Protein AF-A0A3D0D1Q9-F1 (afdb_monomer_lite)

pLDDT: mean 81.05, std 16.86, range [26.89, 97.19]

Structure (mmCIF, N/CA/C/O backbone):
data_AF-A0A3D0D1Q9-F1
#
_entry.id   AF-A0A3D0D1Q9-F1
#
loop_
_atom_site.group_PDB
_atom_site.id
_atom_site.type_symbol
_atom_site.label_atom_id
_atom_site.label_alt_id
_atom_site.label_comp_id
_atom_site.label_asym_id
_atom_site.label_entity_id
_atom_site.label_seq_id
_atom_site.pdbx_PDB_ins_code
_atom_site.Cartn_x
_atom_site.Cartn_y
_atom_site.Cartn_z
_atom_site.occupancy
_atom_site.B_iso_or_equiv
_atom_site.auth_seq_id
_atom_site.auth_comp_id
_atom_site.auth_asym_id
_atom_site.auth_atom_id
_atom_site.pdbx_PDB_model_num
ATOM 1 N N . MET A 1 1 ? 16.137 -37.499 -48.853 1.00 34.41 1 MET A N 1
ATOM 2 C CA . MET A 1 1 ? 16.432 -36.051 -48.889 1.00 34.41 1 MET A CA 1
ATOM 3 C C . MET A 1 1 ? 15.107 -35.307 -48.820 1.00 34.41 1 MET A C 1
ATOM 5 O O . MET A 1 1 ? 14.271 -35.544 -49.675 1.00 34.41 1 MET A O 1
ATOM 9 N N . CYS A 1 2 ? 14.955 -34.500 -47.766 1.00 39.03 2 CYS A N 1
ATOM 10 C CA . CYS A 1 2 ? 13.966 -33.443 -47.507 1.00 39.03 2 CYS A CA 1
ATOM 11 C C . CYS A 1 2 ? 12.464 -33.730 -47.685 1.00 39.03 2 CYS A C 1
ATOM 13 O O . CYS A 1 2 ? 11.880 -33.479 -48.734 1.00 39.03 2 CYS A O 1
ATOM 15 N N . GLU A 1 3 ? 11.843 -34.110 -46.567 1.00 32.12 3 GLU A N 1
ATOM 16 C CA . GLU A 1 3 ? 10.497 -33.676 -46.183 1.00 32.12 3 GLU A CA 1
ATOM 17 C C . GLU A 1 3 ? 10.520 -32.260 -45.568 1.00 32.12 3 GLU A C 1
ATOM 19 O O . GLU A 1 3 ? 11.541 -31.816 -45.041 1.00 32.12 3 GLU A O 1
ATOM 24 N N . SER A 1 4 ? 9.327 -31.653 -45.529 1.00 30.09 4 SER A N 1
ATOM 25 C CA . SER A 1 4 ? 8.820 -30.656 -44.567 1.00 30.09 4 SER A CA 1
ATOM 26 C C . SER A 1 4 ? 8.942 -29.140 -44.859 1.00 30.09 4 SER A C 1
ATOM 28 O O . SER A 1 4 ? 9.927 -28.485 -44.548 1.00 30.09 4 SER A O 1
ATOM 30 N N . SER A 1 5 ? 7.782 -28.597 -45.271 1.00 28.58 5 SER A N 1
ATOM 31 C CA . SER A 1 5 ? 7.072 -27.470 -44.623 1.00 28.58 5 SER A CA 1
ATOM 32 C C . SER A 1 5 ? 7.470 -26.006 -44.929 1.00 28.58 5 SER A C 1
ATOM 34 O O . SER A 1 5 ? 8.537 -25.738 -45.466 1.00 28.58 5 SER A O 1
ATOM 36 N N . PRO A 1 6 ? 6.535 -25.044 -44.740 1.00 34.56 6 PRO A N 1
ATOM 37 C CA . PRO A 1 6 ? 5.979 -24.267 -45.842 1.00 34.56 6 PRO A CA 1
ATOM 38 C C . PRO A 1 6 ? 6.449 -22.811 -45.851 1.00 34.56 6 PRO A C 1
ATOM 40 O O . PRO A 1 6 ? 6.570 -22.157 -44.816 1.00 34.56 6 PRO A O 1
ATOM 43 N N . THR A 1 7 ? 6.603 -22.247 -47.046 1.00 26.89 7 THR A N 1
ATOM 44 C CA . THR A 1 7 ? 6.644 -20.795 -47.210 1.00 26.89 7 THR A CA 1
ATOM 45 C C . THR A 1 7 ? 5.230 -20.257 -47.016 1.00 26.89 7 THR A C 1
ATOM 47 O O . THR A 1 7 ? 4.352 -20.464 -47.852 1.00 26.89 7 THR A O 1
ATOM 50 N N . ILE A 1 8 ? 5.012 -19.568 -45.895 1.00 32.22 8 ILE A N 1
ATOM 51 C CA . ILE A 1 8 ? 3.872 -18.673 -45.698 1.00 32.22 8 ILE A CA 1
ATOM 52 C C . ILE A 1 8 ? 3.958 -17.613 -46.797 1.00 32.22 8 ILE A C 1
ATOM 54 O O . ILE A 1 8 ? 4.751 -16.675 -46.729 1.00 32.22 8 ILE A O 1
ATOM 58 N N . ILE A 1 9 ? 3.167 -17.796 -47.849 1.00 29.48 9 ILE A N 1
ATOM 59 C CA . ILE A 1 9 ? 2.911 -16.750 -48.827 1.00 29.48 9 ILE A CA 1
ATOM 60 C C . ILE A 1 9 ? 2.056 -15.719 -48.096 1.00 29.48 9 ILE A C 1
ATOM 62 O O . ILE A 1 9 ? 0.903 -15.986 -47.757 1.00 29.48 9 ILE A O 1
ATOM 66 N N . TYR A 1 10 ? 2.634 -14.544 -47.844 1.00 27.44 10 TYR A N 1
ATOM 67 C CA . TYR A 1 10 ? 1.863 -13.334 -47.599 1.00 27.44 10 TYR A CA 1
ATOM 68 C C . TYR A 1 10 ? 0.919 -13.162 -48.790 1.00 27.44 10 TYR A C 1
ATOM 70 O O . TYR A 1 10 ? 1.319 -12.698 -49.858 1.00 27.44 10 TYR A O 1
ATOM 78 N N . LEU A 1 11 ? -0.338 -13.578 -48.631 1.00 32.50 11 LEU A N 1
ATOM 79 C CA . LEU A 1 11 ? -1.392 -13.139 -49.524 1.00 32.50 11 LEU A CA 1
ATOM 80 C C . LEU A 1 11 ? -1.531 -11.639 -49.301 1.00 32.50 11 LEU A C 1
ATOM 82 O O . LEU A 1 11 ? -2.121 -11.187 -48.322 1.00 32.50 11 LEU A O 1
ATOM 86 N N . SER A 1 12 ? -0.969 -10.889 -50.243 1.00 38.75 12 SER A N 1
ATOM 87 C CA . SER A 1 12 ? -1.431 -9.572 -50.641 1.00 38.75 12 SER A CA 1
ATOM 88 C C . SER A 1 12 ? -2.953 -9.626 -50.811 1.00 38.75 12 SER A C 1
ATOM 90 O O . SER A 1 12 ? -3.467 -9.946 -51.885 1.00 38.75 12 SER A O 1
ATOM 92 N N . GLN A 1 13 ? -3.693 -9.385 -49.730 1.00 36.94 13 GLN A N 1
ATOM 93 C CA . GLN A 1 13 ? -5.129 -9.158 -49.795 1.00 36.94 13 GLN A CA 1
ATOM 94 C C . GLN A 1 13 ? -5.308 -7.787 -50.432 1.00 36.94 13 GLN A C 1
ATOM 96 O O . GLN A 1 13 ? -5.161 -6.742 -49.801 1.00 36.94 13 GLN A O 1
ATOM 101 N N . GLY A 1 14 ? -5.546 -7.839 -51.739 1.00 33.91 14 GLY A N 1
ATOM 102 C CA . GLY A 1 14 ? -5.934 -6.710 -52.550 1.00 33.91 14 GLY A CA 1
ATOM 103 C C . GLY A 1 14 ? -7.131 -5.975 -51.959 1.00 33.91 14 GLY A C 1
ATOM 104 O O . GLY A 1 14 ? -8.012 -6.542 -51.312 1.00 33.91 14 GLY A O 1
ATOM 105 N N . ILE A 1 15 ? -7.141 -4.680 -52.237 1.00 43.31 15 ILE A N 1
ATOM 106 C CA . ILE A 1 15 ? -8.257 -3.762 -52.054 1.00 43.31 15 ILE A CA 1
ATOM 107 C C . ILE A 1 15 ? -9.549 -4.443 -52.550 1.00 43.31 15 ILE A C 1
ATOM 109 O O . ILE A 1 15 ? -9.710 -4.686 -53.747 1.00 43.31 15 ILE A O 1
ATOM 113 N N . ARG A 1 16 ? -10.470 -4.777 -51.633 1.00 38.25 16 ARG A N 1
ATOM 114 C CA . ARG A 1 16 ? -11.791 -5.332 -51.980 1.00 38.25 16 ARG A CA 1
ATOM 115 C C . ARG A 1 16 ? -12.653 -4.266 -52.682 1.00 38.25 16 ARG A C 1
ATOM 117 O O . ARG A 1 16 ? -12.782 -3.162 -52.144 1.00 38.25 16 ARG A O 1
ATOM 124 N N . PRO A 1 17 ? -13.305 -4.572 -53.822 1.00 38.31 17 PRO A N 1
ATOM 125 C CA . PRO A 1 17 ? -14.210 -3.636 -54.483 1.00 38.31 17 PRO A CA 1
ATOM 126 C C . PRO A 1 17 ? -15.517 -3.403 -53.702 1.00 38.31 17 PRO A C 1
ATOM 128 O O . PRO A 1 17 ? -16.367 -4.273 -53.553 1.00 38.31 17 PRO A O 1
ATOM 131 N N . LEU A 1 18 ? -15.624 -2.173 -53.211 1.00 49.47 18 LEU A N 1
ATOM 132 C CA . LEU A 1 18 ? -16.760 -1.255 -53.043 1.00 49.47 18 LEU A CA 1
ATOM 133 C C . LEU A 1 18 ? -18.142 -1.617 -53.656 1.00 49.47 18 LEU A C 1
ATOM 135 O O . LEU A 1 18 ? -18.581 -0.968 -54.600 1.00 49.47 18 LEU A O 1
ATOM 139 N N . ALA A 1 19 ? -18.907 -2.523 -53.049 1.00 48.66 19 ALA A N 1
ATOM 140 C CA . ALA A 1 19 ? -20.374 -2.514 -53.149 1.00 48.66 19 ALA A CA 1
ATOM 141 C C . ALA A 1 19 ? -20.977 -3.175 -51.897 1.00 48.66 19 ALA A C 1
ATOM 143 O O . ALA A 1 19 ? -20.747 -4.354 -51.662 1.00 48.66 19 ALA A O 1
ATOM 144 N N . HIS A 1 20 ? -21.729 -2.411 -51.095 1.00 55.34 20 HIS A N 1
ATOM 145 C CA . HIS A 1 20 ? -22.437 -2.836 -49.867 1.00 55.34 20 HIS A CA 1
ATOM 146 C C . HIS A 1 20 ? -21.634 -2.947 -48.556 1.00 55.34 20 HIS A C 1
ATOM 148 O O . HIS A 1 20 ? -21.846 -3.873 -47.779 1.00 55.34 20 HIS A O 1
ATOM 154 N N . LEU A 1 21 ? -20.779 -1.970 -48.235 1.00 59.88 21 LEU A N 1
ATOM 155 C CA . LEU A 1 21 ? -20.492 -1.719 -46.816 1.00 59.88 21 LEU A CA 1
ATOM 156 C C . LEU A 1 21 ? -21.639 -0.896 -46.226 1.00 59.88 21 LEU A C 1
ATOM 158 O O . LEU A 1 21 ? -22.015 0.137 -46.789 1.00 59.88 21 LEU A O 1
ATOM 162 N N . ASP A 1 22 ? -22.180 -1.355 -45.101 1.00 77.62 22 ASP A N 1
ATOM 163 C CA . ASP A 1 22 ? -23.039 -0.534 -44.257 1.00 77.62 22 ASP A CA 1
ATOM 164 C C . ASP A 1 22 ? -22.250 0.663 -43.692 1.00 77.62 22 ASP A C 1
ATOM 166 O O . ASP A 1 22 ? -21.028 0.800 -43.854 1.00 77.62 22 ASP A O 1
ATOM 170 N N . LYS A 1 23 ? -22.968 1.597 -43.066 1.00 77.62 23 LYS A N 1
ATOM 171 C CA . LYS A 1 23 ? -22.371 2.838 -42.558 1.00 77.62 23 LYS A CA 1
ATOM 172 C C . LYS A 1 23 ? -21.236 2.554 -41.559 1.00 77.62 23 LYS A C 1
ATOM 174 O O . LYS A 1 23 ? -20.228 3.260 -41.584 1.00 77.62 23 LYS A O 1
ATOM 179 N N . ASP A 1 24 ? -21.358 1.488 -40.772 1.00 76.12 24 ASP A N 1
ATOM 180 C CA . ASP A 1 24 ? -20.406 1.105 -39.725 1.00 76.12 24 ASP A CA 1
ATOM 181 C C . ASP A 1 24 ? -19.171 0.378 -40.272 1.00 76.12 24 ASP A C 1
ATOM 183 O O . ASP A 1 24 ? -18.046 0.626 -39.835 1.00 76.12 24 ASP A O 1
ATOM 187 N N . GLY A 1 25 ? -19.332 -0.486 -41.275 1.00 80.00 25 GLY A N 1
ATOM 188 C CA . GLY A 1 25 ? -18.229 -1.089 -42.021 1.00 80.00 25 GLY A CA 1
ATOM 189 C C . GLY A 1 25 ? -17.402 -0.039 -42.755 1.00 80.00 25 GLY A C 1
ATOM 190 O O . GLY A 1 25 ? -16.172 -0.106 -42.774 1.00 80.00 25 GLY A O 1
ATOM 191 N N . ARG A 1 26 ? -18.060 0.998 -43.284 1.00 83.94 26 ARG A N 1
ATOM 192 C CA . ARG A 1 26 ? -17.368 2.130 -43.901 1.00 83.94 26 ARG A CA 1
ATOM 193 C C . ARG A 1 26 ? -16.627 2.996 -42.884 1.00 83.94 26 ARG A C 1
ATOM 195 O O . ARG A 1 26 ? -15.503 3.410 -43.160 1.00 83.94 26 ARG A O 1
ATOM 202 N N . ARG A 1 27 ? -17.227 3.238 -41.715 1.00 85.19 27 ARG A N 1
ATOM 203 C CA . ARG A 1 27 ? -16.591 3.964 -40.606 1.00 85.19 27 ARG A CA 1
ATOM 204 C C . ARG A 1 27 ? -15.315 3.253 -40.141 1.00 85.19 27 ARG A C 1
ATOM 206 O O . ARG A 1 27 ? -14.289 3.906 -39.996 1.00 85.19 27 ARG A O 1
ATOM 213 N N . ARG A 1 28 ? -15.346 1.921 -40.015 1.00 82.56 28 ARG A N 1
ATOM 214 C CA . ARG A 1 28 ? -14.169 1.098 -39.672 1.00 82.56 28 ARG A CA 1
ATOM 215 C C . ARG A 1 28 ? -13.048 1.183 -40.707 1.00 82.56 28 ARG A C 1
ATOM 217 O O . ARG A 1 28 ? -11.916 1.456 -40.336 1.00 82.56 28 ARG A O 1
ATOM 224 N N . GLN A 1 29 ? -13.370 1.062 -41.997 1.00 83.88 29 GLN A N 1
ATOM 225 C CA . GLN A 1 29 ? -12.378 1.184 -43.076 1.00 83.88 29 GLN A CA 1
ATOM 226 C C . GLN A 1 29 ? -11.623 2.525 -43.033 1.00 83.88 29 GLN A C 1
ATOM 228 O O . GLN A 1 29 ? -10.430 2.592 -43.319 1.00 83.88 29 GLN A O 1
ATOM 233 N N . ILE A 1 30 ? -12.331 3.604 -42.696 1.00 87.81 30 ILE A N 1
ATOM 234 C CA . ILE A 1 30 ? -11.740 4.935 -42.558 1.00 87.81 30 ILE A CA 1
ATOM 235 C C . ILE A 1 30 ? -10.776 4.996 -41.363 1.00 87.81 30 ILE A C 1
ATOM 237 O O . ILE A 1 30 ? -9.709 5.591 -41.492 1.00 87.81 30 ILE A O 1
ATOM 241 N N . LEU A 1 31 ? -11.136 4.391 -40.225 1.00 85.88 31 LEU A N 1
ATOM 242 C CA . LEU A 1 31 ? -10.274 4.341 -39.040 1.00 85.88 31 LEU A CA 1
ATOM 243 C C . LEU A 1 31 ? -8.996 3.540 -39.310 1.00 85.88 31 LEU A C 1
ATOM 245 O O . LEU A 1 31 ? -7.917 4.002 -38.956 1.00 85.88 31 LEU A O 1
ATOM 249 N N . ASP A 1 32 ? -9.095 2.404 -40.004 1.00 83.06 32 ASP A N 1
ATOM 250 C CA . ASP A 1 32 ? -7.925 1.601 -40.390 1.00 83.06 32 ASP A CA 1
ATOM 251 C C . ASP A 1 32 ? -6.971 2.405 -41.290 1.00 83.06 32 ASP A C 1
ATOM 253 O O . ASP A 1 32 ? -5.779 2.516 -41.011 1.00 83.06 32 ASP A O 1
ATOM 257 N N . ALA A 1 33 ? -7.513 3.075 -42.313 1.00 88.69 33 ALA A N 1
ATOM 258 C CA . ALA A 1 33 ? -6.733 3.941 -43.197 1.00 88.69 33 ALA A CA 1
ATOM 259 C C . ALA A 1 33 ? -6.089 5.132 -42.464 1.00 88.69 33 ALA A C 1
ATOM 261 O O . ALA A 1 33 ? -5.027 5.608 -42.875 1.00 88.69 33 ALA A O 1
ATOM 262 N N . ALA A 1 34 ? -6.733 5.631 -41.405 1.00 85.31 34 ALA A N 1
ATOM 263 C CA . ALA A 1 34 ? -6.206 6.705 -40.577 1.00 85.31 34 ALA A CA 1
ATOM 264 C C . ALA A 1 34 ? -5.035 6.237 -39.706 1.00 85.31 34 ALA A C 1
ATOM 266 O O . ALA A 1 34 ? -4.012 6.921 -39.687 1.00 85.31 34 ALA A O 1
ATOM 267 N N . ARG A 1 35 ? -5.146 5.062 -39.067 1.00 83.81 35 ARG A N 1
ATOM 268 C CA . ARG A 1 35 ? -4.048 4.443 -38.302 1.00 83.81 35 ARG A CA 1
ATOM 269 C C . ARG A 1 35 ? -2.826 4.209 -39.188 1.00 83.81 35 ARG A C 1
ATOM 271 O O . ARG A 1 35 ? -1.725 4.634 -38.858 1.00 83.81 35 ARG A O 1
ATOM 278 N N . ASP A 1 36 ? -3.027 3.647 -40.377 1.00 82.25 36 ASP A N 1
ATOM 279 C CA . ASP A 1 36 ? -1.936 3.419 -41.332 1.00 82.25 36 ASP A CA 1
ATOM 280 C C . ASP A 1 36 ? -1.280 4.730 -41.799 1.00 82.25 36 ASP A C 1
ATOM 282 O O . ASP A 1 36 ? -0.075 4.795 -42.043 1.00 82.25 36 ASP A O 1
ATOM 286 N N . ALA A 1 37 ? -2.062 5.802 -41.961 1.00 84.25 37 ALA A N 1
ATOM 287 C CA . ALA A 1 37 ? -1.536 7.121 -42.310 1.00 84.25 37 ALA A CA 1
ATOM 288 C C . ALA A 1 37 ? -0.720 7.753 -41.172 1.00 84.25 37 ALA A C 1
ATOM 290 O O . ALA A 1 37 ? 0.301 8.387 -41.448 1.00 84.25 37 ALA A O 1
ATOM 291 N N . ILE A 1 38 ? -1.132 7.562 -39.915 1.00 80.56 38 ILE A N 1
ATOM 292 C CA . ILE A 1 38 ? -0.397 8.046 -38.741 1.00 80.56 38 ILE A CA 1
ATOM 293 C C . ILE A 1 38 ? 0.881 7.241 -38.522 1.00 80.56 38 ILE A C 1
ATOM 295 O O . ILE A 1 38 ? 1.932 7.841 -38.306 1.00 80.56 38 ILE A O 1
ATOM 299 N N . ALA A 1 39 ? 0.824 5.915 -38.637 1.00 75.69 39 ALA A N 1
ATOM 300 C CA . ALA A 1 39 ? 1.989 5.048 -38.484 1.00 75.69 39 ALA A CA 1
ATOM 301 C C . ALA A 1 39 ? 3.109 5.388 -39.485 1.00 75.69 39 ALA A C 1
ATOM 303 O O . ALA A 1 39 ? 4.287 5.297 -39.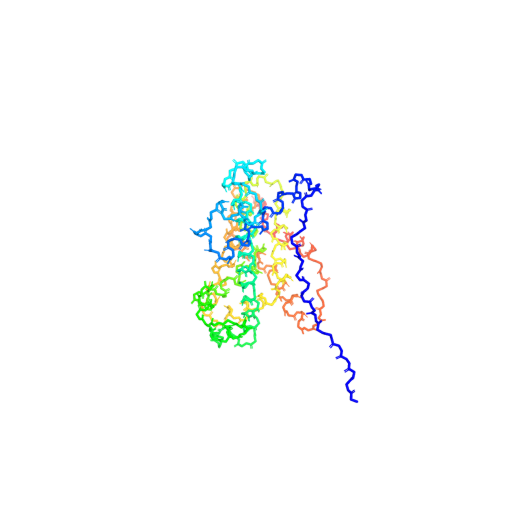147 1.00 75.69 39 ALA A O 1
ATOM 304 N N . GLU A 1 40 ? 2.756 5.815 -40.702 1.00 79.44 40 GLU A N 1
ATOM 305 C CA . GLU A 1 40 ? 3.734 6.190 -41.727 1.00 79.44 40 GLU A CA 1
ATOM 306 C C . GLU A 1 40 ? 4.250 7.630 -41.590 1.00 79.44 40 GLU A C 1
ATOM 308 O O . GLU A 1 40 ? 5.446 7.870 -41.740 1.00 79.44 40 GLU A O 1
ATOM 313 N N . LYS A 1 41 ? 3.365 8.609 -41.353 1.00 80.19 41 LYS A N 1
ATOM 314 C CA . LYS A 1 41 ? 3.731 10.041 -41.392 1.00 80.19 41 LYS A CA 1
ATOM 315 C C . LYS A 1 41 ? 3.974 10.666 -40.022 1.00 80.19 41 LYS A C 1
ATOM 317 O O . LYS A 1 41 ? 4.492 11.779 -39.941 1.00 80.19 41 LYS A O 1
ATOM 322 N N . GLY A 1 42 ? 3.600 9.971 -38.956 1.00 72.06 42 GLY A N 1
ATOM 323 C CA . GLY A 1 42 ? 3.549 10.511 -37.609 1.00 72.06 42 GLY A CA 1
ATOM 324 C C . GLY A 1 42 ? 2.351 11.439 -37.394 1.00 72.06 42 GLY A C 1
ATOM 325 O O . GLY A 1 42 ? 1.857 12.119 -38.299 1.00 72.06 42 GLY A O 1
ATOM 326 N N . LEU A 1 43 ? 1.901 11.497 -36.143 1.00 68.19 43 LEU A N 1
ATOM 327 C CA . LEU A 1 43 ? 0.691 12.216 -35.754 1.00 68.19 43 LEU A CA 1
ATOM 328 C C . LEU A 1 43 ? 0.760 13.732 -36.014 1.00 68.19 43 LEU A C 1
ATOM 330 O O . LEU A 1 43 ? -0.243 14.351 -36.353 1.00 68.19 43 LEU A O 1
ATOM 334 N N . ALA A 1 44 ? 1.947 14.333 -35.899 1.00 70.69 44 ALA A N 1
ATOM 335 C CA . ALA A 1 44 ? 2.142 15.769 -36.105 1.00 70.69 44 ALA A CA 1
ATOM 336 C C . ALA A 1 44 ? 1.980 16.215 -37.572 1.00 70.69 44 ALA A C 1
ATOM 338 O O . ALA A 1 44 ? 1.850 17.410 -37.841 1.00 70.69 44 ALA A O 1
ATOM 339 N N . HIS A 1 45 ? 2.012 15.275 -38.523 1.00 76.44 45 HIS A N 1
ATOM 340 C CA . HIS A 1 45 ? 2.090 15.579 -39.955 1.00 76.44 45 HIS A CA 1
ATOM 341 C C . HIS A 1 45 ? 0.987 14.928 -40.792 1.00 76.44 45 HIS A C 1
ATOM 343 O O . HIS A 1 45 ? 0.853 15.248 -41.976 1.00 76.44 45 HIS A O 1
ATOM 349 N N . VAL A 1 46 ? 0.188 14.031 -40.212 1.00 84.62 46 VAL A N 1
ATOM 350 C CA . VAL A 1 46 ? -0.942 13.422 -40.913 1.00 84.62 46 VAL A CA 1
ATOM 351 C C . VAL A 1 46 ? -2.054 14.452 -41.157 1.00 84.62 46 VAL A C 1
ATOM 353 O O . VAL A 1 46 ? -2.376 15.272 -40.298 1.00 84.62 46 VAL A O 1
ATOM 356 N N . THR A 1 47 ? -2.680 14.411 -42.335 1.00 87.62 47 THR A N 1
ATOM 357 C CA . THR A 1 47 ? -3.830 15.268 -42.665 1.00 87.62 47 THR A CA 1
ATOM 358 C C . THR A 1 47 ? -5.074 14.444 -42.985 1.00 87.62 47 THR A C 1
ATOM 360 O O . THR A 1 47 ? -4.984 13.305 -43.440 1.00 87.62 47 THR A O 1
ATOM 363 N N . VAL A 1 48 ? -6.265 15.039 -42.848 1.00 84.81 48 VAL A N 1
ATOM 364 C CA . VAL A 1 48 ? -7.533 14.410 -43.285 1.00 84.81 48 VAL A CA 1
ATOM 365 C C . VAL A 1 48 ? -7.486 14.026 -44.769 1.00 84.81 48 VAL A C 1
ATOM 367 O O . VAL A 1 48 ? -8.070 13.024 -45.173 1.00 84.81 48 VAL A O 1
ATOM 370 N N . GLY A 1 49 ? -6.759 14.792 -45.590 1.00 86.62 49 GLY A N 1
ATOM 371 C CA . GLY A 1 49 ? -6.554 14.480 -47.004 1.00 86.62 49 GLY A CA 1
ATOM 372 C C . GLY A 1 49 ? -5.723 13.215 -47.230 1.00 86.62 49 GLY A C 1
ATOM 373 O O . GLY A 1 49 ? -5.999 12.474 -48.173 1.00 86.62 49 GLY A O 1
ATOM 374 N N . ASP A 1 50 ? -4.749 12.932 -46.361 1.00 87.69 50 ASP A N 1
ATOM 375 C CA . ASP A 1 50 ? -3.972 11.690 -46.412 1.00 87.69 50 ASP A CA 1
ATOM 376 C C . ASP A 1 50 ? -4.836 10.477 -46.062 1.00 87.69 50 ASP A C 1
ATOM 378 O O . ASP A 1 50 ? -4.820 9.486 -46.795 1.00 87.69 50 ASP A O 1
ATOM 382 N N . VAL A 1 51 ? -5.663 10.600 -45.019 1.00 88.38 51 VAL A N 1
ATOM 383 C CA . VAL A 1 51 ? -6.637 9.570 -44.631 1.00 88.38 51 VAL A CA 1
ATOM 384 C C . VAL A 1 51 ? -7.649 9.321 -45.753 1.00 88.38 51 VAL A C 1
ATOM 386 O O . VAL A 1 51 ? -7.916 8.175 -46.104 1.00 88.38 51 VAL A O 1
ATOM 389 N N . ALA A 1 52 ? -8.174 10.384 -46.376 1.00 88.88 52 ALA A N 1
ATOM 390 C CA . ALA A 1 52 ? -9.139 10.283 -47.474 1.00 88.88 52 ALA A CA 1
ATOM 391 C C . ALA A 1 52 ? -8.557 9.513 -48.660 1.00 88.88 52 ALA A C 1
ATOM 393 O O . ALA A 1 52 ? -9.160 8.560 -49.154 1.00 88.88 52 ALA A O 1
ATOM 394 N N . ARG A 1 53 ? -7.345 9.904 -49.073 1.00 88.88 53 ARG A N 1
ATOM 395 C CA . ARG A 1 53 ? -6.627 9.288 -50.190 1.00 88.88 53 ARG A CA 1
ATOM 396 C C . ARG A 1 53 ? -6.400 7.800 -49.937 1.00 88.88 53 ARG A C 1
ATOM 398 O O . ARG A 1 53 ? -6.624 6.996 -50.836 1.00 88.88 53 ARG A O 1
ATOM 405 N N . ARG A 1 54 ? -6.005 7.438 -48.715 1.00 86.88 54 ARG A N 1
ATOM 406 C CA . ARG A 1 54 ? -5.742 6.050 -48.314 1.00 86.88 54 ARG A CA 1
ATOM 407 C C . ARG A 1 54 ? -7.020 5.217 -48.176 1.00 86.88 54 ARG A C 1
ATOM 409 O O . ARG A 1 54 ? -7.030 4.060 -48.578 1.00 86.88 54 ARG A O 1
ATOM 416 N N . ALA A 1 55 ? -8.120 5.816 -47.723 1.00 87.00 55 ALA A N 1
ATOM 417 C CA . ALA A 1 55 ? -9.435 5.176 -47.667 1.00 87.00 55 ALA A CA 1
ATOM 418 C C . ALA A 1 55 ? -10.137 5.071 -49.042 1.00 87.00 55 ALA A C 1
ATOM 420 O O . ALA A 1 55 ? -11.222 4.495 -49.133 1.00 87.00 55 ALA A O 1
ATOM 421 N N . GLY A 1 56 ? -9.557 5.642 -50.107 1.00 86.50 56 GLY A N 1
ATOM 422 C CA . GLY A 1 56 ? -10.176 5.702 -51.436 1.00 86.50 56 GLY A CA 1
ATOM 423 C C . GLY A 1 56 ? -11.400 6.625 -51.495 1.00 86.50 56 GLY A C 1
ATOM 424 O O . GLY A 1 56 ? -12.331 6.378 -52.260 1.00 86.50 56 GLY A O 1
ATOM 425 N N . LEU A 1 57 ? -11.431 7.668 -50.661 1.00 87.00 57 LEU A N 1
ATOM 426 C CA . LEU A 1 57 ? -12.544 8.606 -50.519 1.00 87.00 57 LEU A CA 1
ATOM 427 C C . LEU A 1 57 ? -12.107 10.043 -50.822 1.00 87.00 57 LEU A C 1
ATOM 429 O O . LEU A 1 57 ? -10.937 10.407 -50.721 1.00 87.00 57 LEU A O 1
ATOM 433 N N . SER A 1 58 ? -13.074 10.902 -51.149 1.00 86.31 58 SER A N 1
ATOM 434 C CA . SER A 1 58 ? -12.842 12.346 -51.140 1.00 86.31 58 SER A CA 1
ATOM 435 C C . SER A 1 58 ? -12.828 12.873 -49.701 1.00 86.31 58 SER A C 1
ATOM 437 O O . SER A 1 58 ? -13.533 12.356 -48.832 1.00 86.31 58 SER A O 1
ATOM 439 N N . ALA A 1 59 ? -12.075 13.947 -49.445 1.00 80.94 59 ALA A N 1
ATOM 440 C CA . ALA A 1 59 ? -12.036 14.575 -48.121 1.00 80.94 59 ALA A CA 1
ATOM 441 C C . ALA A 1 59 ? -13.434 15.026 -47.645 1.00 80.94 59 ALA A C 1
ATOM 443 O O . ALA A 1 59 ? -13.761 14.895 -46.473 1.00 80.94 59 ALA A O 1
ATOM 444 N N . GLY A 1 60 ? -14.300 15.475 -48.563 1.00 79.00 60 GLY A N 1
ATOM 445 C CA . GLY A 1 60 ? -15.696 15.808 -48.256 1.00 79.00 60 GLY A CA 1
ATOM 446 C C . GLY A 1 60 ? -16.562 14.595 -47.895 1.00 79.00 60 GLY A C 1
ATOM 447 O O . GLY A 1 60 ? -17.494 14.714 -47.104 1.00 79.00 60 GLY A O 1
ATOM 448 N N . ALA A 1 61 ? -16.258 13.408 -48.432 1.00 82.50 61 ALA A N 1
ATOM 449 C CA . ALA A 1 61 ? -16.997 12.191 -48.112 1.00 82.50 61 ALA A CA 1
ATOM 450 C C . ALA A 1 61 ? -16.701 11.673 -46.696 1.00 82.50 61 ALA A C 1
ATOM 452 O O . ALA A 1 61 ? -17.603 11.090 -46.097 1.00 82.50 61 ALA A O 1
ATOM 453 N N . LEU A 1 62 ? -15.498 11.917 -46.159 1.00 82.75 62 LEU A N 1
ATOM 454 C CA . LEU A 1 62 ? -15.116 11.574 -44.781 1.00 82.75 62 LEU A CA 1
ATOM 455 C C . LEU A 1 62 ? -16.006 12.258 -43.739 1.00 82.75 62 LEU A C 1
ATOM 457 O O . LEU A 1 62 ? -16.461 11.602 -42.803 1.00 82.75 62 LEU A O 1
ATOM 461 N N . TYR A 1 63 ? -16.329 13.538 -43.952 1.00 79.81 63 TYR A N 1
ATOM 462 C CA . TYR A 1 63 ? -17.150 14.326 -43.026 1.00 79.81 63 TYR A CA 1
ATOM 463 C C . TYR A 1 63 ? -18.604 13.839 -42.896 1.00 79.81 63 TYR A C 1
ATOM 465 O O . TYR A 1 63 ? -19.334 14.261 -42.007 1.00 79.81 63 TYR A O 1
ATOM 473 N N . ARG A 1 64 ? -19.054 12.928 -43.769 1.00 80.44 64 ARG A N 1
ATOM 474 C CA . ARG A 1 64 ? -20.376 12.285 -43.645 1.00 80.44 64 ARG A CA 1
ATOM 475 C C . ARG A 1 64 ? -20.386 11.118 -42.653 1.00 80.44 64 ARG A C 1
ATOM 477 O O . ARG A 1 64 ? -21.462 10.681 -42.248 1.00 80.44 64 ARG A O 1
ATOM 484 N N . TYR A 1 65 ? -19.209 10.597 -42.305 1.00 83.00 65 TYR A N 1
ATOM 485 C CA . TYR A 1 65 ? -19.030 9.485 -41.364 1.00 83.00 65 TYR A CA 1
ATOM 486 C C . TYR A 1 65 ? -18.499 9.943 -40.002 1.00 83.00 65 TYR A C 1
ATOM 488 O O . TYR A 1 65 ? -18.725 9.251 -39.013 1.00 83.00 65 TYR A O 1
ATOM 496 N N . PHE A 1 66 ? -17.834 11.098 -39.966 1.00 79.69 66 PHE A N 1
ATOM 497 C CA . PHE A 1 66 ? -17.309 11.740 -38.766 1.00 79.69 66 PHE A CA 1
ATOM 498 C C . PHE A 1 66 ? -17.653 13.227 -38.847 1.00 79.69 66 PHE A C 1
ATOM 500 O O . PHE A 1 66 ? -17.354 13.863 -39.854 1.00 79.69 66 PHE A O 1
ATOM 507 N N . GLY A 1 67 ? -18.262 13.794 -37.811 1.00 73.25 67 GLY A N 1
ATOM 508 C CA . GLY A 1 67 ? -18.707 15.188 -37.722 1.00 73.25 67 GLY A CA 1
ATOM 509 C C . GLY A 1 67 ? -17.590 16.236 -37.769 1.00 73.25 67 GLY A C 1
ATOM 510 O O . GLY A 1 67 ? -17.857 17.427 -37.641 1.00 73.25 67 GLY A O 1
ATOM 511 N N . GLY A 1 68 ? -16.338 15.823 -37.977 1.00 78.06 68 GLY A N 1
ATOM 512 C CA . GLY A 1 68 ? -15.193 16.704 -38.135 1.00 78.06 68 GLY A CA 1
ATOM 513 C C . GLY A 1 68 ? -13.873 15.941 -38.133 1.00 78.06 68 GLY A C 1
ATOM 514 O O . GLY A 1 68 ? -13.820 14.746 -37.837 1.00 78.06 68 GLY A O 1
ATOM 515 N N . LYS A 1 69 ? -12.784 16.659 -38.427 1.00 73.44 69 LYS A N 1
ATOM 516 C CA . LYS A 1 69 ? -11.420 16.132 -38.288 1.00 73.44 69 LYS A CA 1
ATOM 517 C C . LYS A 1 69 ? -11.155 15.732 -36.835 1.00 73.44 69 LYS A C 1
ATOM 519 O O . LYS A 1 69 ? -10.509 14.724 -36.596 1.00 73.44 69 LYS A O 1
ATOM 524 N N . ASP A 1 70 ? -11.717 16.487 -35.894 1.00 71.81 70 ASP A N 1
ATOM 525 C CA . ASP A 1 70 ? -11.498 16.298 -34.465 1.00 71.81 70 ASP A CA 1
ATOM 526 C C . ASP A 1 70 ? -12.177 15.014 -33.967 1.00 71.81 70 ASP A C 1
ATOM 528 O O . ASP A 1 70 ? -11.586 14.299 -33.171 1.00 71.81 70 ASP A O 1
ATOM 532 N N . GLU A 1 71 ? -13.349 14.644 -34.502 1.00 76.69 71 GLU A N 1
ATOM 533 C CA . GLU A 1 71 ? -14.000 13.360 -34.192 1.00 76.69 71 GLU A CA 1
ATOM 534 C C . GLU A 1 71 ? -13.225 12.173 -34.791 1.00 76.69 71 GLU A C 1
ATOM 536 O O . GLU A 1 71 ? -13.004 11.167 -34.118 1.00 76.69 71 GLU A O 1
ATOM 541 N N . LEU A 1 72 ? -12.771 12.295 -36.045 1.00 77.56 72 LEU A N 1
ATOM 542 C CA . LEU A 1 72 ? -11.967 11.264 -36.708 1.00 77.56 72 LEU A CA 1
ATOM 543 C C . LEU A 1 72 ? -10.656 11.025 -35.954 1.00 77.56 72 LEU A C 1
ATOM 545 O O . LEU A 1 72 ? -10.340 9.890 -35.606 1.00 77.56 72 LEU A O 1
ATOM 549 N N . PHE A 1 73 ? -9.909 12.094 -35.677 1.00 72.56 73 PHE A N 1
ATOM 550 C CA . PHE A 1 73 ? -8.663 11.986 -34.936 1.00 72.56 73 PHE A CA 1
ATOM 551 C C . PHE A 1 73 ? -8.915 11.585 -33.489 1.00 72.56 73 PHE A C 1
ATOM 553 O O . PHE A 1 73 ? -8.164 10.766 -33.002 1.00 72.56 73 PHE A O 1
ATOM 560 N N . SER A 1 74 ? -9.978 12.029 -32.814 1.00 72.38 74 SER A N 1
ATOM 561 C CA . SER A 1 74 ? -10.294 11.563 -31.455 1.00 72.38 74 SER A CA 1
ATOM 562 C C . SER A 1 74 ? -10.562 10.059 -31.391 1.00 72.38 74 SER A C 1
ATOM 564 O O . SER A 1 74 ? -10.129 9.427 -30.433 1.00 72.38 74 SER A O 1
ATOM 566 N N . HIS A 1 75 ? -11.214 9.464 -32.394 1.00 75.44 75 HIS A N 1
ATOM 567 C CA . HIS A 1 75 ? -11.410 8.013 -32.439 1.00 75.44 75 HIS A CA 1
ATOM 568 C C . HIS A 1 75 ? -10.107 7.248 -32.686 1.00 75.44 75 HIS A C 1
ATOM 570 O O . HIS A 1 75 ? -9.865 6.226 -32.051 1.00 75.44 75 HIS A O 1
ATOM 576 N N . VAL A 1 76 ? -9.258 7.752 -33.581 1.00 74.56 76 VAL A N 1
ATOM 577 C CA . VAL A 1 76 ? -7.981 7.106 -33.918 1.00 74.56 76 VAL A CA 1
ATOM 578 C C . VAL A 1 76 ? -6.956 7.294 -32.795 1.00 74.56 76 VAL A C 1
ATOM 580 O O . VAL A 1 76 ? -6.293 6.345 -32.392 1.00 74.56 76 VAL A O 1
ATOM 583 N N . LEU A 1 77 ? -6.899 8.495 -32.219 1.00 67.69 77 LEU A N 1
ATOM 584 C CA . LEU A 1 77 ? -6.097 8.844 -31.050 1.00 67.69 77 LEU A CA 1
ATOM 585 C C . LEU A 1 77 ? -6.582 8.136 -29.797 1.00 67.69 77 LEU A C 1
ATOM 587 O O . LEU A 1 77 ? -5.758 7.722 -29.000 1.00 67.69 77 LEU A O 1
ATOM 591 N N . GLY A 1 78 ? -7.892 7.976 -29.610 1.00 62.56 78 GLY A N 1
ATOM 592 C CA . GLY A 1 78 ? -8.442 7.235 -28.479 1.00 62.56 78 GLY A CA 1
ATOM 593 C C . GLY A 1 78 ? -7.895 5.809 -28.424 1.00 62.56 78 GLY A C 1
ATOM 594 O O . GLY A 1 78 ? -7.548 5.335 -27.349 1.00 62.56 78 GLY A O 1
ATOM 595 N N . GLU A 1 79 ? -7.722 5.162 -29.580 1.00 55.75 79 GLU A N 1
ATOM 596 C CA . GLU A 1 79 ? -7.129 3.824 -29.682 1.00 55.75 79 GLU A CA 1
ATOM 597 C C . GLU A 1 79 ? -5.589 3.835 -29.699 1.00 55.75 79 GLU A C 1
ATOM 599 O O . GLU A 1 79 ? -4.981 3.001 -29.037 1.00 55.75 79 GLU A O 1
ATOM 604 N N . GLU A 1 80 ? -4.925 4.768 -30.392 1.00 53.41 80 GLU A N 1
ATOM 605 C CA . GLU A 1 80 ? -3.450 4.841 -30.444 1.00 53.41 80 GLU A CA 1
ATOM 606 C C . GLU A 1 80 ? -2.815 5.330 -29.131 1.00 53.41 80 GLU A C 1
ATOM 608 O O . GLU A 1 80 ? -1.783 4.807 -28.698 1.00 53.41 80 GLU A O 1
ATOM 613 N N . VAL A 1 81 ? -3.434 6.310 -28.466 1.00 57.12 81 VAL A N 1
ATOM 614 C CA . VAL A 1 81 ? -3.049 6.759 -27.121 1.00 57.12 81 VAL A CA 1
ATOM 615 C C . VAL A 1 81 ? -3.330 5.645 -26.121 1.00 57.12 81 VAL A C 1
ATOM 617 O O . VAL A 1 81 ? -2.452 5.354 -25.315 1.00 57.12 81 VAL A O 1
ATOM 620 N N . SER A 1 82 ? -4.472 4.951 -26.225 1.00 56.16 82 SER A N 1
ATOM 621 C CA . SER A 1 82 ? -4.760 3.779 -25.388 1.00 56.16 82 SER A CA 1
ATOM 622 C C . SER A 1 82 ? -3.748 2.652 -25.613 1.00 56.16 82 SER A C 1
ATOM 624 O O . SER A 1 82 ? -3.238 2.110 -24.642 1.00 56.16 82 SER A O 1
ATOM 626 N N . PHE A 1 83 ? -3.355 2.353 -26.854 1.00 55.41 83 PHE A N 1
ATOM 627 C CA . PHE A 1 83 ? -2.336 1.343 -27.160 1.00 55.41 83 PHE A CA 1
ATOM 628 C C . PHE A 1 83 ? -0.948 1.728 -26.626 1.00 55.41 83 PHE A C 1
ATOM 630 O O . PHE A 1 83 ? -0.229 0.892 -26.071 1.00 55.41 83 PHE A O 1
ATOM 637 N N . THR A 1 84 ? -0.567 3.001 -26.751 1.00 60.59 84 THR A N 1
ATOM 638 C CA . THR A 1 84 ? 0.720 3.513 -26.255 1.00 60.59 84 THR A CA 1
ATOM 639 C C . THR A 1 84 ? 0.759 3.530 -24.726 1.00 60.59 84 THR A C 1
ATOM 641 O O . THR A 1 84 ? 1.745 3.081 -24.140 1.00 60.59 84 THR A O 1
ATOM 644 N N . GLN A 1 85 ? -0.322 3.972 -24.077 1.00 63.22 85 GLN A N 1
ATOM 645 C CA . GLN A 1 85 ? -0.486 3.937 -22.620 1.00 63.22 85 GLN A CA 1
ATOM 646 C C . GLN A 1 85 ? -0.510 2.500 -22.105 1.00 63.22 85 GLN A C 1
ATOM 648 O O . GLN A 1 85 ? 0.288 2.154 -21.247 1.00 63.22 85 GLN A O 1
ATOM 653 N N . GLN A 1 86 ? -1.298 1.616 -22.715 1.00 64.94 86 GLN A N 1
ATOM 654 C CA . GLN A 1 86 ? -1.359 0.201 -22.350 1.00 64.94 86 GLN A CA 1
ATOM 655 C C . GLN A 1 86 ? 0.005 -0.486 -22.500 1.00 64.94 86 GLN A C 1
ATOM 657 O O . GLN A 1 86 ? 0.372 -1.339 -21.687 1.00 64.94 86 GLN A O 1
ATOM 662 N N . THR A 1 87 ? 0.784 -0.107 -23.516 1.00 71.19 87 THR A N 1
ATOM 663 C CA . THR A 1 87 ? 2.152 -0.602 -23.693 1.00 71.19 87 THR A CA 1
ATOM 664 C C . THR A 1 87 ? 3.082 -0.072 -22.601 1.00 71.19 87 THR A C 1
ATOM 666 O O . THR A 1 87 ? 3.865 -0.851 -22.056 1.00 71.19 87 THR A O 1
ATOM 669 N N . ALA A 1 88 ? 2.988 1.213 -22.249 1.00 74.38 88 ALA A N 1
ATOM 670 C CA . ALA A 1 88 ? 3.760 1.812 -21.161 1.00 74.38 88 ALA A CA 1
ATOM 671 C C . ALA A 1 88 ? 3.400 1.198 -19.795 1.00 74.38 88 ALA A C 1
ATOM 673 O O . ALA A 1 88 ? 4.300 0.820 -19.049 1.00 74.38 88 ALA A O 1
ATOM 674 N N . ASP A 1 89 ? 2.115 0.990 -19.512 1.00 82.25 89 ASP A N 1
ATOM 675 C CA . ASP A 1 89 ? 1.611 0.371 -18.280 1.00 82.25 89 ASP A CA 1
ATOM 676 C C . ASP A 1 89 ? 2.011 -1.099 -18.181 1.00 82.25 89 ASP A C 1
ATOM 678 O O . ASP A 1 89 ? 2.339 -1.608 -17.108 1.00 82.25 89 ASP A O 1
ATOM 682 N N . ARG A 1 90 ? 2.019 -1.820 -19.309 1.00 85.88 90 ARG A N 1
ATOM 683 C CA . ARG A 1 90 ? 2.551 -3.185 -19.353 1.00 85.88 90 ARG A CA 1
ATOM 684 C C . ARG A 1 90 ? 4.043 -3.196 -19.027 1.00 85.88 90 ARG A C 1
ATOM 686 O O . ARG A 1 90 ? 4.461 -3.984 -18.188 1.00 85.88 90 ARG A O 1
ATOM 693 N N . ARG A 1 91 ? 4.833 -2.305 -19.637 1.00 88.31 91 ARG A N 1
ATOM 694 C CA . ARG A 1 91 ? 6.275 -2.203 -19.353 1.00 88.31 91 ARG A CA 1
ATOM 695 C C . ARG A 1 91 ? 6.551 -1.818 -17.909 1.00 88.31 91 ARG A C 1
ATOM 697 O O . ARG A 1 91 ? 7.424 -2.408 -17.285 1.00 88.31 91 ARG A O 1
ATOM 704 N N . ARG A 1 92 ? 5.782 -0.880 -17.360 1.00 92.56 92 ARG A N 1
ATOM 705 C CA . ARG A 1 92 ? 5.863 -0.503 -15.951 1.00 92.56 92 ARG A CA 1
ATOM 706 C C . ARG A 1 92 ? 5.620 -1.707 -15.039 1.00 92.56 92 ARG A C 1
ATOM 708 O O . ARG A 1 92 ? 6.430 -1.951 -14.152 1.00 92.56 92 ARG A O 1
ATOM 715 N N . ARG A 1 93 ? 4.576 -2.501 -15.298 1.00 92.25 93 ARG A N 1
ATOM 716 C CA . ARG A 1 93 ? 4.297 -3.731 -14.537 1.00 92.25 93 ARG A CA 1
ATOM 717 C C . ARG A 1 93 ? 5.426 -4.756 -14.636 1.00 92.25 93 ARG A C 1
ATOM 719 O O . ARG A 1 93 ? 5.857 -5.257 -13.607 1.00 92.25 93 ARG A O 1
ATOM 726 N N . GLU A 1 94 ? 5.962 -4.996 -15.833 1.00 93.69 94 GLU A N 1
ATOM 727 C CA . GLU A 1 94 ? 7.110 -5.898 -16.029 1.00 93.69 94 GLU A CA 1
ATOM 728 C C . GLU A 1 94 ? 8.337 -5.464 -15.207 1.00 93.69 94 GLU A C 1
ATOM 730 O O . GLU A 1 94 ? 9.026 -6.310 -14.632 1.00 93.69 94 GLU A O 1
ATOM 735 N N . ILE A 1 95 ? 8.594 -4.152 -15.122 1.00 95.88 95 ILE A N 1
ATOM 736 C CA . ILE A 1 95 ? 9.667 -3.580 -14.296 1.00 95.88 95 ILE A CA 1
ATOM 737 C C . ILE A 1 95 ? 9.421 -3.850 -12.813 1.00 95.88 95 ILE A C 1
ATOM 739 O O . ILE A 1 95 ? 10.332 -4.317 -12.133 1.00 95.88 95 ILE A O 1
ATOM 743 N N . LEU A 1 96 ? 8.211 -3.591 -12.317 1.00 96.50 96 LEU A N 1
ATOM 744 C CA . LEU A 1 96 ? 7.869 -3.826 -10.913 1.00 96.50 96 LEU A CA 1
ATOM 745 C C . LEU A 1 96 ? 7.972 -5.313 -10.553 1.00 96.50 96 LEU A C 1
ATOM 747 O O . LEU A 1 96 ? 8.589 -5.652 -9.548 1.00 96.50 96 LEU A O 1
ATOM 751 N N . ASP A 1 97 ? 7.475 -6.210 -11.402 1.00 95.00 97 ASP A N 1
ATOM 752 C CA . ASP A 1 97 ? 7.548 -7.653 -11.154 1.00 95.00 97 ASP A CA 1
ATOM 753 C C . ASP A 1 97 ? 9.002 -8.157 -11.150 1.00 95.00 97 ASP A C 1
ATOM 755 O O . ASP A 1 97 ? 9.375 -9.009 -10.341 1.00 95.00 97 ASP A O 1
ATOM 759 N N . ALA A 1 98 ? 9.854 -7.634 -12.039 1.00 95.94 98 ALA A N 1
ATOM 760 C CA . ALA A 1 98 ? 11.283 -7.945 -12.032 1.00 95.94 98 ALA A CA 1
ATOM 761 C C . ALA A 1 98 ? 11.997 -7.383 -10.798 1.00 95.94 98 ALA A C 1
ATOM 763 O O . ALA A 1 98 ? 12.863 -8.056 -10.234 1.00 95.94 98 ALA A O 1
ATOM 764 N N . ALA A 1 99 ? 11.622 -6.180 -10.369 1.00 96.94 99 ALA A N 1
ATOM 765 C CA . ALA A 1 99 ? 12.172 -5.548 -9.184 1.00 96.94 99 ALA A CA 1
ATOM 766 C C . ALA A 1 99 ? 11.808 -6.302 -7.909 1.00 96.94 99 ALA A C 1
ATOM 768 O O . ALA A 1 99 ? 12.695 -6.567 -7.105 1.00 96.94 99 ALA A O 1
ATOM 769 N N . LEU A 1 100 ? 10.550 -6.719 -7.764 1.00 95.88 100 LEU A N 1
ATOM 770 C CA . LEU A 1 100 ? 10.094 -7.531 -6.640 1.00 95.88 100 LEU A CA 1
ATOM 771 C C . LEU A 1 100 ? 10.926 -8.809 -6.517 1.00 95.88 100 LEU A C 1
ATOM 773 O O . LEU A 1 100 ? 11.516 -9.051 -5.467 1.00 95.88 100 LEU A O 1
ATOM 777 N N . ARG A 1 101 ? 11.081 -9.563 -7.616 1.00 95.31 101 ARG A N 1
ATOM 778 C CA . ARG A 1 101 ? 11.930 -10.767 -7.635 1.00 95.31 101 ARG A CA 1
ATOM 779 C C . ARG A 1 101 ? 13.372 -10.464 -7.230 1.00 95.31 101 ARG A C 1
ATOM 781 O O . ARG A 1 101 ? 13.899 -11.101 -6.323 1.00 95.31 101 ARG A O 1
ATOM 788 N N . LEU A 1 102 ? 14.010 -9.478 -7.866 1.00 96.19 102 LEU A N 1
ATOM 789 C CA . LEU A 1 102 ? 15.418 -9.162 -7.609 1.00 96.19 102 LEU A CA 1
ATOM 790 C C . LEU A 1 102 ? 15.659 -8.644 -6.188 1.00 96.19 102 LEU A C 1
ATOM 792 O O . LEU A 1 102 ? 16.627 -9.060 -5.552 1.00 96.19 102 LEU A O 1
ATOM 796 N N . PHE A 1 103 ? 14.779 -7.786 -5.668 1.00 95.56 103 PHE A N 1
ATOM 797 C CA . PHE A 1 103 ? 14.871 -7.305 -4.294 1.00 95.56 103 PHE A CA 1
ATOM 798 C C . PHE A 1 103 ? 14.649 -8.431 -3.281 1.00 95.56 103 PHE A C 1
ATOM 800 O O . PHE A 1 103 ? 15.339 -8.459 -2.266 1.00 95.56 103 PHE A O 1
ATOM 807 N N . SER A 1 104 ? 13.746 -9.378 -3.547 1.00 91.75 104 SER A N 1
ATOM 808 C CA . SER A 1 104 ? 13.536 -10.536 -2.672 1.00 91.75 104 SER A CA 1
ATOM 809 C C . SER A 1 104 ? 14.694 -11.541 -2.705 1.00 91.75 104 SER A C 1
ATOM 811 O O . SER A 1 104 ? 15.013 -12.123 -1.672 1.00 91.75 104 SER A O 1
ATOM 813 N N . GLU A 1 105 ? 15.330 -11.750 -3.861 1.00 91.94 105 GLU A N 1
ATOM 814 C CA . GLU A 1 105 ? 16.418 -12.728 -4.027 1.00 91.94 105 GLU A CA 1
ATOM 815 C C . GLU A 1 105 ? 17.786 -12.196 -3.583 1.00 91.94 105 GLU A C 1
ATOM 817 O O . GLU A 1 105 ? 18.543 -12.908 -2.926 1.00 91.94 105 GLU A O 1
ATOM 822 N N . LYS A 1 106 ? 18.122 -10.958 -3.965 1.00 91.31 106 LYS A N 1
ATOM 823 C CA . LYS A 1 106 ? 19.454 -10.356 -3.756 1.00 91.31 106 LYS A CA 1
ATOM 824 C C . LYS A 1 106 ? 19.461 -9.268 -2.684 1.00 91.31 106 LYS A C 1
ATOM 826 O O . LYS A 1 106 ? 20.515 -8.775 -2.300 1.00 91.31 106 LYS A O 1
ATOM 831 N N . GLY A 1 107 ? 18.291 -8.853 -2.212 1.00 91.19 107 GLY A N 1
ATOM 832 C CA . GLY A 1 107 ? 18.154 -7.685 -1.353 1.00 91.19 107 GLY A CA 1
ATOM 833 C C . GLY A 1 107 ? 18.154 -6.369 -2.133 1.00 91.19 107 GLY A C 1
ATOM 834 O O . GLY A 1 107 ? 18.618 -6.248 -3.277 1.00 91.19 107 GLY A O 1
ATOM 835 N N . PHE A 1 108 ? 17.640 -5.331 -1.481 1.00 92.81 108 PHE A N 1
ATOM 836 C CA . PHE A 1 108 ? 17.488 -4.005 -2.067 1.00 92.81 108 PHE A CA 1
ATOM 837 C C . PHE A 1 108 ? 18.836 -3.334 -2.366 1.00 92.81 108 PHE A C 1
ATOM 839 O O . PHE A 1 108 ? 19.015 -2.690 -3.403 1.00 92.81 108 PHE A O 1
ATOM 846 N N . ARG A 1 109 ? 19.826 -3.481 -1.473 1.00 91.44 109 ARG A N 1
ATOM 847 C CA . ARG A 1 109 ? 21.133 -2.811 -1.618 1.00 91.44 109 ARG A CA 1
ATOM 848 C C . ARG A 1 109 ? 21.947 -3.343 -2.789 1.00 91.44 109 ARG A C 1
ATOM 850 O O . ARG A 1 109 ? 22.511 -2.527 -3.515 1.00 91.44 109 ARG A O 1
ATOM 857 N N . GLU A 1 110 ? 21.975 -4.658 -2.975 1.00 93.12 110 GLU A N 1
ATOM 858 C CA . GLU A 1 110 ? 22.785 -5.315 -4.009 1.00 93.12 110 GLU A CA 1
ATOM 859 C C . GLU A 1 110 ? 22.157 -5.215 -5.404 1.00 93.12 110 GLU A C 1
ATOM 861 O O . GLU A 1 110 ? 22.846 -5.342 -6.416 1.00 93.12 110 GLU A O 1
ATOM 866 N N . THR A 1 111 ? 20.857 -4.928 -5.476 1.00 95.38 111 THR A N 1
ATOM 867 C CA . THR A 1 111 ? 20.168 -4.712 -6.748 1.00 95.38 111 THR A CA 1
ATOM 868 C C . THR A 1 111 ? 20.537 -3.348 -7.345 1.00 95.38 111 THR A C 1
ATOM 870 O O . THR A 1 111 ? 20.445 -2.304 -6.686 1.00 95.38 111 THR A O 1
ATOM 873 N N . THR A 1 112 ? 20.955 -3.356 -8.613 1.00 96.56 112 THR A N 1
ATOM 874 C CA . THR A 1 112 ? 21.360 -2.171 -9.387 1.00 96.56 112 THR A CA 1
ATOM 875 C C . THR A 1 112 ? 20.385 -1.892 -10.530 1.00 96.56 112 THR A C 1
ATOM 877 O O . THR A 1 112 ? 19.690 -2.794 -11.000 1.00 96.56 112 THR A O 1
ATOM 880 N N . MET A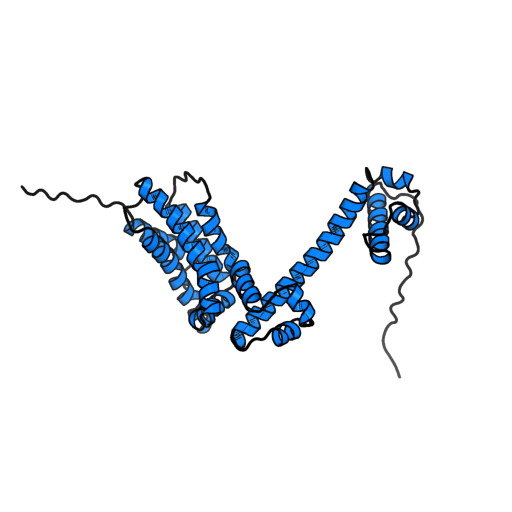 1 113 ? 20.366 -0.649 -11.026 1.00 97.06 113 MET A N 1
ATOM 881 C CA . MET A 1 113 ? 19.578 -0.279 -12.212 1.00 97.06 113 MET A CA 1
ATOM 882 C C . MET A 1 113 ? 19.984 -1.095 -13.447 1.00 97.06 113 MET A C 1
ATOM 884 O O . MET A 1 113 ? 19.116 -1.549 -14.186 1.00 97.06 113 MET A O 1
ATOM 888 N N . ALA A 1 114 ? 21.279 -1.377 -13.615 1.00 96.00 114 ALA A N 1
ATOM 889 C CA . ALA A 1 114 ? 21.795 -2.259 -14.661 1.00 96.00 114 ALA A CA 1
ATOM 890 C C . ALA A 1 114 ? 21.193 -3.672 -14.598 1.00 96.00 114 ALA A C 1
ATOM 892 O O . ALA A 1 114 ? 20.716 -4.193 -15.606 1.00 96.00 114 ALA A O 1
ATOM 893 N N . ALA A 1 115 ? 21.168 -4.280 -13.407 1.00 97.19 115 ALA A N 1
ATOM 894 C CA . ALA A 1 115 ? 20.606 -5.615 -13.212 1.00 97.19 115 ALA A CA 1
ATOM 895 C C . ALA A 1 115 ? 19.091 -5.643 -13.469 1.00 97.19 115 ALA A C 1
ATOM 897 O O . ALA A 1 115 ? 18.590 -6.582 -14.087 1.00 97.19 115 ALA A O 1
ATOM 898 N N . LEU A 1 116 ? 18.372 -4.602 -13.039 1.00 97.19 116 LEU A N 1
ATOM 899 C CA . LEU A 1 116 ? 16.941 -4.441 -13.304 1.00 97.19 116 LEU A CA 1
ATOM 900 C C . LEU A 1 116 ? 16.666 -4.312 -14.805 1.00 97.19 116 LEU A C 1
ATOM 902 O O . LEU A 1 116 ? 15.833 -5.041 -15.335 1.00 97.19 116 LEU A O 1
ATOM 906 N N . ALA A 1 117 ? 17.401 -3.439 -15.500 1.00 94.25 117 ALA A N 1
ATOM 907 C CA . ALA A 1 117 ? 17.255 -3.220 -16.936 1.00 94.25 117 ALA A CA 1
ATOM 908 C C . ALA A 1 117 ? 17.530 -4.507 -17.727 1.00 94.25 117 ALA A C 1
ATOM 910 O O . ALA A 1 117 ? 16.739 -4.883 -18.594 1.00 94.25 117 ALA A O 1
ATOM 911 N N . GLN A 1 118 ? 18.589 -5.234 -17.357 1.00 96.06 118 GLN A N 1
ATOM 912 C CA . GLN A 1 118 ? 18.907 -6.537 -17.934 1.00 96.06 118 GLN A CA 1
ATOM 913 C C . GLN A 1 118 ? 17.768 -7.546 -17.728 1.00 96.06 118 GLN A C 1
ATOM 915 O O . GLN A 1 118 ? 17.402 -8.247 -18.670 1.00 96.06 118 GLN A O 1
ATOM 920 N N . ALA A 1 119 ? 17.181 -7.603 -16.528 1.00 95.31 119 ALA A N 1
ATOM 921 C CA . ALA A 1 119 ? 16.120 -8.554 -16.199 1.00 95.31 119 ALA A CA 1
ATOM 922 C C . ALA A 1 119 ? 14.825 -8.339 -17.003 1.00 95.31 119 ALA A C 1
ATOM 924 O O . ALA A 1 119 ? 14.088 -9.299 -17.222 1.00 95.31 119 ALA A O 1
ATOM 925 N N . VAL A 1 120 ? 14.559 -7.113 -17.465 1.00 94.44 120 VAL A N 1
ATOM 926 C CA . VAL A 1 120 ? 13.393 -6.790 -18.312 1.00 94.44 120 VAL A CA 1
ATOM 927 C C . VAL A 1 120 ? 13.730 -6.595 -19.793 1.00 94.44 120 VAL A C 1
ATOM 929 O O . VAL A 1 120 ? 12.856 -6.245 -20.587 1.00 94.44 120 VAL A O 1
ATOM 932 N N . GLY A 1 121 ? 14.988 -6.815 -20.191 1.00 91.50 121 GLY A N 1
ATOM 933 C CA . GLY A 1 121 ? 15.436 -6.647 -21.577 1.00 91.50 121 GLY A CA 1
ATOM 934 C C . GLY A 1 121 ? 15.402 -5.196 -22.071 1.00 91.50 121 GLY A C 1
ATOM 935 O O . GLY A 1 121 ? 15.161 -4.954 -23.254 1.00 91.50 121 GLY A O 1
ATOM 936 N N . LEU A 1 122 ? 15.613 -4.228 -21.176 1.00 91.50 122 LEU A N 1
ATOM 937 C CA . LEU A 1 122 ? 15.712 -2.803 -21.492 1.00 91.50 122 LEU A CA 1
ATOM 938 C C . LEU A 1 122 ? 17.162 -2.319 -21.379 1.00 91.50 122 LEU A C 1
ATOM 940 O O . LEU A 1 122 ? 17.990 -2.915 -20.695 1.00 91.50 122 LEU A O 1
ATOM 944 N N . SER A 1 123 ? 17.469 -1.195 -22.027 1.00 91.56 123 SER A N 1
ATOM 945 C CA . SER A 1 123 ? 18.678 -0.439 -21.694 1.00 91.56 123 SER A CA 1
ATOM 946 C C . SER A 1 123 ? 18.481 0.315 -20.378 1.00 91.56 123 SER A C 1
ATOM 948 O O . SER A 1 123 ? 17.355 0.681 -20.034 1.00 91.56 123 SER A O 1
ATOM 950 N N . GLU A 1 124 ? 19.567 0.620 -19.665 1.00 90.81 124 GLU A N 1
ATOM 951 C CA . GLU A 1 124 ? 19.490 1.456 -18.457 1.00 90.81 124 GLU A CA 1
ATOM 952 C C . GLU A 1 124 ? 18.843 2.810 -18.757 1.00 90.81 124 GLU A C 1
ATOM 954 O O . GLU A 1 124 ? 17.934 3.228 -18.050 1.00 90.81 124 GLU A O 1
ATOM 959 N N . ALA A 1 125 ? 19.218 3.452 -19.869 1.00 87.81 125 ALA A N 1
ATOM 960 C CA . ALA A 1 125 ? 18.604 4.705 -20.305 1.00 87.81 125 ALA A CA 1
ATOM 961 C C . ALA A 1 125 ? 17.087 4.577 -20.528 1.00 87.81 125 ALA A C 1
ATOM 963 O O . ALA A 1 125 ? 16.342 5.504 -20.221 1.00 87.81 125 ALA A O 1
ATOM 964 N N . ALA A 1 126 ? 16.610 3.439 -21.048 1.00 86.69 126 ALA A N 1
ATOM 965 C CA . ALA A 1 126 ? 15.180 3.189 -21.187 1.00 86.69 126 ALA A CA 1
ATOM 966 C C . ALA A 1 126 ? 14.507 2.972 -19.827 1.00 86.69 126 ALA A C 1
ATOM 968 O O . ALA A 1 126 ? 13.420 3.502 -19.624 1.00 86.69 126 ALA A O 1
ATOM 969 N N . LEU A 1 127 ? 15.145 2.261 -18.893 1.00 92.50 127 LEU A N 1
ATOM 970 C CA . LEU A 1 127 ? 14.629 2.073 -17.534 1.00 92.50 127 LEU A CA 1
ATOM 971 C C . LEU A 1 127 ? 14.525 3.406 -16.774 1.00 92.50 127 LEU A C 1
ATOM 973 O O . LEU A 1 127 ? 13.487 3.675 -16.172 1.00 92.50 127 LEU A O 1
ATOM 977 N N . TYR A 1 128 ? 15.533 4.276 -16.892 1.00 92.06 128 TYR A N 1
ATOM 978 C CA . TYR A 1 128 ? 15.535 5.615 -16.291 1.00 92.06 128 TYR A CA 1
ATOM 979 C C . TYR A 1 128 ? 14.384 6.514 -16.773 1.00 92.06 128 TYR A C 1
ATOM 981 O O . TYR A 1 128 ? 14.015 7.460 -16.083 1.00 92.06 128 TYR A O 1
ATOM 989 N N . ARG A 1 129 ? 13.771 6.222 -17.931 1.00 88.06 129 ARG A N 1
ATOM 990 C CA . ARG A 1 129 ? 12.562 6.929 -18.395 1.00 88.06 129 ARG A CA 1
ATOM 991 C C . ARG A 1 129 ? 11.297 6.529 -17.635 1.00 88.06 129 ARG A C 1
ATOM 993 O O . ARG A 1 129 ? 10.347 7.302 -17.640 1.00 88.06 129 ARG A O 1
ATOM 1000 N N . TYR A 1 130 ? 11.266 5.335 -17.042 1.00 91.44 130 TYR A N 1
ATOM 1001 C CA . TYR A 1 130 ? 10.144 4.864 -16.224 1.00 91.44 130 TYR A CA 1
ATOM 1002 C C . TYR A 1 130 ? 10.352 5.190 -14.749 1.00 91.44 130 TYR A C 1
ATOM 1004 O O . TYR A 1 130 ? 9.398 5.567 -14.072 1.00 91.44 130 TYR A O 1
ATOM 1012 N N . PHE A 1 131 ? 11.585 5.036 -14.262 1.00 95.12 131 PHE A N 1
ATOM 1013 C CA . PHE A 1 131 ? 11.929 5.233 -12.861 1.00 95.12 131 PHE A CA 1
ATOM 1014 C C . PHE A 1 131 ? 13.298 5.908 -12.714 1.00 95.12 131 PHE A C 1
ATOM 1016 O O . PHE A 1 131 ? 14.288 5.353 -13.197 1.00 95.12 131 PHE A O 1
ATOM 1023 N N . PRO A 1 132 ? 13.381 7.065 -12.031 1.00 93.19 132 PRO A N 1
ATOM 1024 C CA . PRO A 1 132 ? 14.643 7.774 -11.809 1.00 93.19 132 PRO A CA 1
ATOM 1025 C C . PRO A 1 132 ? 15.679 6.965 -11.017 1.00 93.19 132 PRO A C 1
ATOM 1027 O O . PRO A 1 132 ? 16.878 7.146 -11.218 1.00 93.19 132 PRO A O 1
ATOM 1030 N N . GLY A 1 133 ? 15.239 6.048 -10.156 1.00 94.38 133 GLY A N 1
ATOM 1031 C CA . GLY A 1 133 ? 16.107 5.148 -9.414 1.00 94.38 133 GLY A CA 1
ATOM 1032 C C . GLY A 1 133 ? 15.367 3.962 -8.800 1.00 94.38 133 GLY A C 1
ATOM 1033 O O . GLY A 1 133 ? 14.150 3.816 -8.906 1.00 94.38 133 GLY A O 1
ATOM 1034 N N . LYS A 1 134 ? 16.127 3.085 -8.135 1.00 94.44 134 LYS A N 1
ATOM 1035 C CA . LYS A 1 134 ? 15.570 1.890 -7.482 1.00 94.44 134 LYS A CA 1
ATOM 1036 C C . LYS A 1 134 ? 14.680 2.216 -6.279 1.00 94.44 134 LYS A C 1
ATOM 1038 O O . LYS A 1 134 ? 13.781 1.438 -5.977 1.00 94.44 134 LYS A O 1
ATOM 1043 N N . ASP A 1 135 ? 14.902 3.360 -5.639 1.00 95.06 135 ASP A N 1
ATOM 1044 C CA . ASP A 1 135 ? 14.083 3.875 -4.539 1.00 95.06 135 ASP A CA 1
ATOM 1045 C C . ASP A 1 135 ? 12.677 4.249 -5.050 1.00 95.06 135 ASP A C 1
ATOM 1047 O O . ASP A 1 135 ? 11.682 3.925 -4.401 1.00 95.06 135 ASP A O 1
ATOM 1051 N N . ASP A 1 136 ? 12.573 4.820 -6.259 1.00 95.81 136 ASP A N 1
ATOM 1052 C CA . ASP A 1 136 ? 11.291 5.105 -6.923 1.00 95.81 136 ASP A CA 1
ATOM 1053 C C . ASP A 1 136 ? 10.571 3.819 -7.341 1.00 95.81 136 ASP A C 1
ATOM 1055 O O . ASP A 1 136 ? 9.350 3.718 -7.236 1.00 95.81 136 ASP A O 1
ATOM 1059 N N . ILE A 1 137 ? 11.326 2.811 -7.792 1.00 96.25 137 ILE A N 1
ATOM 1060 C CA . ILE A 1 137 ? 10.783 1.481 -8.104 1.00 96.25 137 ILE A CA 1
ATOM 1061 C C . ILE A 1 137 ? 10.220 0.832 -6.837 1.00 96.25 137 ILE A C 1
ATOM 1063 O O . ILE A 1 137 ? 9.125 0.278 -6.864 1.00 96.25 137 ILE A O 1
ATOM 1067 N N . PHE A 1 138 ? 10.947 0.907 -5.720 1.00 95.31 138 PHE A N 1
ATOM 1068 C CA . PHE A 1 138 ? 10.501 0.356 -4.441 1.00 95.31 138 PHE A CA 1
ATOM 1069 C C . PHE A 1 138 ? 9.289 1.109 -3.888 1.00 95.31 138 PHE A C 1
ATOM 1071 O O . PHE A 1 138 ? 8.327 0.484 -3.457 1.00 95.31 138 PHE A O 1
ATOM 1078 N N . THR A 1 139 ? 9.293 2.439 -3.977 1.00 95.06 139 THR A N 1
ATOM 1079 C CA . THR A 1 139 ? 8.137 3.285 -3.646 1.00 95.06 139 THR A CA 1
ATOM 1080 C C . THR A 1 139 ? 6.905 2.873 -4.441 1.00 95.06 139 THR A C 1
ATOM 1082 O O . THR A 1 139 ? 5.859 2.605 -3.855 1.00 95.06 139 THR A O 1
ATOM 1085 N N . ALA A 1 140 ? 7.039 2.737 -5.761 1.00 94.12 140 ALA A N 1
ATOM 1086 C CA . ALA A 1 140 ? 5.944 2.304 -6.618 1.00 94.12 140 ALA A CA 1
ATOM 1087 C C . ALA A 1 140 ? 5.486 0.872 -6.320 1.00 94.12 140 ALA A C 1
ATOM 1089 O O . ALA A 1 140 ? 4.290 0.605 -6.358 1.00 94.12 140 ALA A O 1
ATOM 1090 N N . LEU A 1 141 ? 6.402 -0.044 -5.984 1.00 93.38 141 LEU A N 1
ATOM 1091 C CA . LEU A 1 141 ? 6.040 -1.390 -5.533 1.00 93.38 141 LEU A CA 1
ATOM 1092 C C . LEU A 1 141 ? 5.160 -1.339 -4.286 1.00 93.38 141 LEU A C 1
ATOM 1094 O O . LEU A 1 141 ? 4.106 -1.969 -4.276 1.00 93.38 141 LEU A O 1
ATOM 1098 N N . VAL A 1 142 ? 5.574 -0.582 -3.265 1.00 92.25 142 VAL A N 1
ATOM 1099 C CA . VAL A 1 142 ? 4.799 -0.423 -2.030 1.00 92.25 142 VAL A CA 1
ATOM 1100 C C . VAL A 1 142 ? 3.433 0.176 -2.356 1.00 92.25 142 VAL A C 1
ATOM 1102 O O . VAL A 1 142 ? 2.425 -0.428 -2.017 1.00 92.25 142 VAL A O 1
ATOM 1105 N N . GLN A 1 143 ? 3.367 1.290 -3.083 1.00 89.62 143 GLN A N 1
ATOM 1106 C CA . GLN A 1 143 ? 2.103 1.965 -3.395 1.00 89.62 143 GLN A CA 1
ATOM 1107 C C . GLN A 1 143 ? 1.148 1.103 -4.237 1.00 89.62 143 GLN A C 1
ATOM 1109 O O . GLN A 1 143 ? -0.019 0.942 -3.892 1.00 89.62 143 GLN A O 1
ATOM 1114 N N . GLU A 1 144 ? 1.626 0.532 -5.345 1.00 89.00 144 GLU A N 1
ATOM 1115 C CA . GLU A 1 144 ? 0.759 -0.160 -6.304 1.00 89.00 144 GLU A CA 1
ATOM 1116 C C . GLU A 1 144 ? 0.288 -1.519 -5.776 1.00 89.00 144 GLU A C 1
ATOM 1118 O O . GLU A 1 144 ? -0.857 -1.906 -6.007 1.00 89.00 144 GLU A O 1
ATOM 1123 N N . ARG A 1 145 ? 1.152 -2.246 -5.057 1.00 87.38 145 ARG A N 1
ATOM 1124 C CA . ARG A 1 145 ? 0.857 -3.601 -4.560 1.00 87.38 145 ARG A CA 1
ATOM 1125 C C . ARG A 1 145 ? 0.286 -3.620 -3.141 1.00 87.38 145 ARG A C 1
ATOM 1127 O O . ARG A 1 145 ? 0.008 -4.689 -2.616 1.00 87.38 145 ARG A O 1
ATOM 1134 N N . THR A 1 146 ? 0.109 -2.460 -2.513 1.00 85.56 146 THR A N 1
ATOM 1135 C CA . THR A 1 146 ? -0.622 -2.337 -1.240 1.00 85.56 146 THR A CA 1
ATOM 1136 C C . THR A 1 146 ? -1.795 -1.364 -1.336 1.00 85.56 146 THR A C 1
ATOM 1138 O O . THR A 1 146 ? -2.298 -0.884 -0.325 1.00 85.56 146 THR A O 1
ATOM 1141 N N . SER A 1 147 ? -2.282 -1.111 -2.553 1.00 80.69 147 SER A N 1
ATOM 1142 C CA . SER A 1 147 ? -3.382 -0.178 -2.822 1.00 80.69 147 SER A CA 1
ATOM 1143 C C . SER A 1 147 ? -4.691 -0.534 -2.102 1.00 80.69 147 SER A C 1
ATOM 1145 O O . SER A 1 147 ? -5.463 0.365 -1.778 1.00 80.69 147 SER A O 1
ATOM 1147 N N . ALA A 1 148 ? -4.912 -1.804 -1.737 1.00 74.50 148 ALA A N 1
ATOM 1148 C CA . ALA A 1 148 ? -6.015 -2.200 -0.857 1.00 74.50 148 ALA A CA 1
ATOM 1149 C C . ALA A 1 148 ? -5.995 -1.451 0.495 1.00 74.50 148 ALA A C 1
ATOM 1151 O O . ALA A 1 148 ? -7.048 -1.110 1.024 1.00 74.50 148 ALA A O 1
ATOM 1152 N N . LEU A 1 149 ? -4.815 -1.109 1.032 1.00 73.81 149 LEU A N 1
ATOM 1153 C CA . LEU A 1 149 ? -4.684 -0.292 2.247 1.00 73.81 149 LEU A CA 1
ATOM 1154 C C . LEU A 1 149 ? -4.975 1.193 2.001 1.00 73.81 149 LEU A C 1
ATOM 1156 O O . LEU A 1 149 ? -5.354 1.897 2.935 1.00 73.81 149 LEU A O 1
ATOM 1160 N N . SER A 1 150 ? -4.887 1.673 0.759 1.00 66.69 150 SER A N 1
ATOM 1161 C CA . SER A 1 150 ? -5.309 3.034 0.405 1.00 66.69 150 SER A CA 1
ATOM 1162 C C . SER A 1 150 ? -6.818 3.243 0.597 1.00 66.69 150 SER A C 1
ATOM 1164 O O . SER A 1 150 ? -7.233 4.360 0.896 1.00 66.69 150 SER A O 1
ATOM 1166 N N . LEU A 1 151 ? -7.626 2.173 0.558 1.00 62.16 151 LEU A N 1
ATOM 1167 C CA . LEU A 1 151 ? -9.064 2.216 0.870 1.00 62.16 151 LEU A CA 1
ATOM 1168 C C . LEU A 1 151 ? -9.348 2.630 2.328 1.00 62.16 151 LEU A C 1
ATOM 1170 O O . LEU A 1 151 ? -10.412 3.177 2.619 1.00 62.16 151 LEU A O 1
ATOM 1174 N N . VAL A 1 152 ? -8.389 2.436 3.244 1.00 61.75 152 VAL A N 1
ATOM 1175 C CA . VAL A 1 152 ? -8.463 2.965 4.619 1.00 61.75 152 VAL A CA 1
ATOM 1176 C C . VAL A 1 152 ? -8.409 4.499 4.613 1.00 61.75 152 VAL A C 1
ATOM 1178 O O . VAL A 1 152 ? -9.098 5.147 5.401 1.00 61.75 152 VAL A O 1
ATOM 1181 N N . GLY A 1 153 ? -7.635 5.083 3.692 1.00 59.00 153 GLY A N 1
ATOM 1182 C CA . GLY A 1 153 ? -7.543 6.528 3.466 1.00 59.00 153 GLY A CA 1
ATOM 1183 C C . GLY A 1 153 ? -8.847 7.138 2.953 1.00 59.00 153 GLY A C 1
ATOM 1184 O O . GLY A 1 153 ? -9.301 8.160 3.472 1.00 59.00 153 GLY A O 1
ATOM 1185 N N . ASP A 1 154 ? -9.492 6.472 1.995 1.00 62.53 154 ASP A N 1
ATOM 1186 C CA . ASP A 1 154 ? -10.762 6.924 1.409 1.00 62.53 154 ASP A CA 1
ATOM 1187 C C . ASP A 1 154 ? -11.910 6.917 2.430 1.00 62.53 154 ASP A C 1
ATOM 1189 O O . ASP A 1 154 ? -12.810 7.760 2.387 1.00 62.53 154 ASP A O 1
ATOM 1193 N N . PHE A 1 155 ? -11.854 6.008 3.404 1.00 59.56 155 PHE A N 1
ATOM 1194 C CA . PHE A 1 155 ? -12.835 5.927 4.478 1.00 59.56 155 PHE A CA 1
ATOM 1195 C C . PHE A 1 155 ? -12.792 7.134 5.433 1.00 59.56 155 PHE A C 1
ATOM 1197 O O . PHE A 1 155 ? -13.840 7.661 5.812 1.00 59.56 155 PHE A O 1
ATOM 1204 N N . ALA A 1 156 ? -11.599 7.636 5.768 1.00 55.31 156 ALA A N 1
ATOM 1205 C CA . ALA A 1 156 ? -11.454 8.844 6.586 1.00 55.31 156 ALA A CA 1
ATOM 1206 C C . ALA A 1 156 ? -12.039 10.088 5.890 1.00 55.31 156 ALA A C 1
ATOM 1208 O O . ALA A 1 156 ? -12.619 10.957 6.552 1.00 55.31 156 ALA A O 1
ATOM 1209 N N . ALA A 1 157 ? -11.922 10.141 4.557 1.00 53.00 157 ALA A N 1
ATOM 1210 C CA . ALA A 1 157 ? -12.437 11.213 3.707 1.00 53.00 157 ALA A CA 1
ATOM 1211 C C . ALA A 1 157 ? -13.956 11.126 3.452 1.00 53.00 157 ALA A C 1
ATOM 1213 O O . ALA A 1 157 ? -14.583 12.131 3.109 1.00 53.00 157 ALA A O 1
ATOM 1214 N N . GLY A 1 158 ? -14.569 9.954 3.645 1.00 55.19 158 GLY A N 1
ATOM 1215 C CA . GLY A 1 158 ? -16.012 9.765 3.537 1.00 55.19 158 GLY A CA 1
ATOM 1216 C C . GLY A 1 158 ? -16.790 10.503 4.635 1.00 55.19 158 GLY A C 1
ATOM 1217 O O . GLY A 1 158 ? -16.584 10.279 5.832 1.00 55.19 158 GLY A O 1
ATOM 1218 N N . GLN A 1 159 ? -17.758 11.338 4.230 1.00 48.91 159 GLN A N 1
ATOM 1219 C CA . GLN A 1 159 ? -18.811 11.921 5.088 1.00 48.91 159 GLN A CA 1
ATOM 1220 C C . GLN A 1 159 ? -19.858 10.876 5.505 1.00 48.91 159 GLN A C 1
ATOM 1222 O O . GLN A 1 159 ? -21.065 11.094 5.438 1.00 48.91 159 GLN A O 1
ATOM 1227 N N . ALA A 1 160 ? -19.408 9.691 5.887 1.00 49.50 160 ALA A N 1
ATOM 1228 C CA . ALA A 1 160 ? -20.298 8.651 6.337 1.00 49.50 160 ALA A CA 1
ATOM 1229 C C . ALA A 1 160 ? -20.707 8.956 7.786 1.00 49.50 160 ALA A C 1
ATOM 1231 O O . ALA A 1 160 ? -20.046 8.510 8.723 1.00 49.50 160 ALA A O 1
ATOM 1232 N N . ASP A 1 161 ? -21.827 9.666 7.958 1.00 56.19 161 ASP A N 1
ATOM 1233 C CA . ASP A 1 161 ? -22.723 9.571 9.126 1.00 56.19 161 ASP A CA 1
ATOM 1234 C C . ASP A 1 161 ? -23.278 8.130 9.233 1.00 56.19 161 ASP A C 1
ATOM 1236 O O . ASP A 1 161 ? -24.483 7.879 9.238 1.00 56.19 161 ASP A O 1
ATOM 1240 N N . THR A 1 162 ? -22.395 7.132 9.199 1.00 55.09 162 THR A N 1
ATOM 1241 C CA . THR A 1 162 ? -22.775 5.725 9.210 1.00 55.09 162 THR A CA 1
ATOM 1242 C C . THR A 1 162 ? -23.063 5.319 10.640 1.00 55.09 162 THR A C 1
ATOM 1244 O O . THR A 1 162 ? -22.234 5.438 11.536 1.00 55.09 162 THR A O 1
ATOM 1247 N N . VAL A 1 163 ? -24.288 4.841 10.834 1.00 63.59 163 VAL A N 1
ATOM 1248 C CA . VAL A 1 163 ? -24.850 4.407 12.118 1.00 63.59 163 VAL A CA 1
ATOM 1249 C C . VAL A 1 163 ? -24.142 3.148 12.660 1.00 63.59 163 VAL A C 1
ATOM 1251 O O . VAL A 1 163 ? -24.308 2.815 13.829 1.00 63.59 163 VAL A O 1
ATOM 1254 N N . ASP A 1 164 ? -23.328 2.464 11.842 1.00 86.31 164 ASP A N 1
ATOM 1255 C CA . ASP A 1 164 ? -22.725 1.164 12.156 1.00 86.31 164 ASP A CA 1
ATOM 1256 C C . ASP A 1 164 ? -21.185 1.195 12.131 1.00 86.31 164 ASP A C 1
ATOM 1258 O O . ASP A 1 164 ? -20.534 0.861 11.140 1.00 86.31 164 ASP A O 1
ATOM 1262 N N . VAL A 1 165 ? -20.596 1.593 13.261 1.00 88.69 165 VAL A N 1
ATOM 1263 C CA . VAL A 1 165 ? -19.137 1.617 13.477 1.00 88.69 165 VAL A CA 1
ATOM 1264 C C . VAL A 1 165 ? -18.501 0.233 13.327 1.00 88.69 165 VAL A C 1
ATOM 1266 O O . VAL A 1 165 ? -17.354 0.124 12.893 1.00 88.69 165 VAL A O 1
ATOM 1269 N N . GLU A 1 166 ? -19.216 -0.833 13.688 1.00 91.75 166 GLU A N 1
ATOM 1270 C CA . GLU A 1 166 ? -18.680 -2.191 13.599 1.00 91.75 166 GLU A CA 1
ATOM 1271 C C . GLU A 1 166 ? -18.498 -2.605 12.143 1.00 91.75 166 GLU A C 1
ATOM 1273 O O . GLU A 1 166 ? -17.415 -3.063 11.770 1.00 91.75 166 GLU A O 1
ATOM 1278 N N . ALA A 1 167 ? -19.521 -2.394 11.309 1.00 89.50 167 ALA A N 1
ATOM 1279 C CA . ALA A 1 167 ? -19.425 -2.650 9.877 1.00 89.50 167 ALA A CA 1
ATOM 1280 C C . ALA A 1 167 ? -18.257 -1.877 9.254 1.00 89.50 167 ALA A C 1
ATOM 1282 O O . ALA A 1 167 ? -17.515 -2.419 8.435 1.00 89.50 167 ALA A O 1
ATOM 1283 N N . GLU A 1 168 ? -18.042 -0.639 9.690 1.00 88.06 168 GLU A N 1
ATOM 1284 C CA . GLU A 1 168 ? -16.970 0.194 9.170 1.00 88.06 168 GLU A CA 1
ATOM 1285 C C . GLU A 1 168 ? -15.569 -0.285 9.534 1.00 88.06 168 GLU A C 1
ATOM 1287 O O . GLU A 1 168 ? -14.718 -0.476 8.660 1.00 88.06 168 GLU A O 1
ATOM 1292 N N . LEU A 1 169 ? -15.336 -0.575 10.812 1.00 91.69 169 LEU A N 1
ATOM 1293 C CA . LEU A 1 169 ? -14.068 -1.153 11.242 1.00 91.69 169 LEU A CA 1
ATOM 1294 C C . LEU A 1 169 ? -13.833 -2.530 10.607 1.00 91.69 169 LEU A C 1
ATOM 1296 O O . LEU A 1 169 ? -12.690 -2.866 10.302 1.00 91.69 169 LEU A O 1
ATOM 1300 N N . ARG A 1 170 ? -14.887 -3.308 10.328 1.00 92.62 170 ARG A N 1
ATOM 1301 C CA . ARG A 1 170 ? -14.764 -4.565 9.572 1.00 92.62 170 ARG A CA 1
ATOM 1302 C C . ARG A 1 170 ? -14.299 -4.341 8.140 1.00 92.62 170 ARG A C 1
ATOM 1304 O O . ARG A 1 170 ? -13.452 -5.101 7.682 1.00 92.62 170 ARG A O 1
ATOM 1311 N N . ARG A 1 171 ? -14.780 -3.304 7.446 1.00 89.62 171 ARG A N 1
ATOM 1312 C CA . ARG A 1 171 ? -14.269 -2.960 6.106 1.00 89.62 171 ARG A CA 1
ATOM 1313 C C . ARG A 1 171 ? -12.779 -2.640 6.153 1.00 89.62 171 ARG A C 1
ATOM 1315 O O . ARG A 1 171 ? -12.017 -3.218 5.385 1.00 89.62 171 ARG A O 1
ATOM 1322 N N . VAL A 1 172 ? -12.356 -1.805 7.107 1.00 90.56 172 VAL A N 1
ATOM 1323 C CA . VAL A 1 172 ? -10.932 -1.484 7.316 1.00 90.56 172 VAL A CA 1
ATOM 1324 C C . VAL A 1 172 ? -10.122 -2.753 7.606 1.00 90.56 172 VAL A C 1
ATOM 1326 O O . VAL A 1 172 ? -9.071 -2.963 7.005 1.00 90.56 172 VAL A O 1
ATOM 1329 N N . ALA A 1 173 ? -10.614 -3.627 8.488 1.00 92.56 173 ALA A N 1
ATOM 1330 C CA . ALA A 1 173 ? -9.964 -4.895 8.813 1.00 92.56 173 ALA A CA 1
ATOM 1331 C C . ALA A 1 173 ? -9.775 -5.788 7.577 1.00 92.56 173 ALA A C 1
ATOM 1333 O O . ALA A 1 173 ? -8.687 -6.327 7.370 1.00 92.56 173 ALA A O 1
ATOM 1334 N N . LEU A 1 174 ? -10.808 -5.919 6.741 1.00 91.25 174 LEU A N 1
ATOM 1335 C CA . LEU A 1 174 ? -10.751 -6.706 5.511 1.00 91.25 174 LEU A CA 1
ATOM 1336 C C . LEU A 1 174 ? -9.750 -6.127 4.509 1.00 91.25 174 LEU A C 1
ATOM 1338 O O . LEU A 1 174 ? -8.971 -6.895 3.957 1.00 91.25 174 LEU A O 1
ATOM 1342 N N . SER A 1 175 ? -9.678 -4.802 4.353 1.00 89.19 175 SER A N 1
ATOM 1343 C CA . SER A 1 175 ? -8.659 -4.156 3.513 1.00 89.19 175 SER A CA 1
ATOM 1344 C C . SER A 1 175 ? -7.228 -4.446 3.988 1.00 89.19 175 SER A C 1
ATOM 1346 O O . SER A 1 175 ? -6.340 -4.699 3.173 1.00 89.19 175 SER A O 1
ATOM 1348 N N . VAL A 1 176 ? -6.988 -4.475 5.308 1.00 90.12 176 VAL A N 1
ATOM 1349 C CA . VAL A 1 176 ? -5.676 -4.861 5.861 1.00 90.12 176 VAL A CA 1
ATOM 1350 C C . VAL A 1 176 ? -5.373 -6.334 5.579 1.00 90.12 176 VAL A C 1
ATOM 1352 O O . VAL A 1 176 ? -4.262 -6.672 5.174 1.00 90.12 176 VAL A O 1
ATOM 1355 N N . ILE A 1 177 ? -6.350 -7.220 5.775 1.00 90.75 177 ILE A N 1
ATOM 1356 C CA . ILE A 1 177 ? -6.206 -8.658 5.518 1.00 90.75 177 ILE A CA 1
ATOM 1357 C C . ILE A 1 177 ? -5.946 -8.933 4.028 1.00 90.75 177 ILE A C 1
ATOM 1359 O O . ILE A 1 177 ? -5.087 -9.755 3.692 1.00 90.75 177 ILE A O 1
ATOM 1363 N N . GLU A 1 178 ? -6.654 -8.242 3.137 1.00 87.69 178 GLU A N 1
ATOM 1364 C CA . GLU A 1 178 ? -6.513 -8.349 1.685 1.00 87.69 178 GLU A CA 1
ATOM 1365 C C . GLU A 1 178 ? -5.112 -7.941 1.233 1.00 87.69 178 GLU A C 1
ATOM 1367 O O . GLU A 1 178 ? -4.459 -8.716 0.537 1.00 87.69 178 GLU A O 1
ATOM 1372 N N . ALA A 1 179 ? -4.575 -6.827 1.737 1.00 86.06 179 ALA A N 1
ATOM 1373 C CA . ALA A 1 179 ? -3.226 -6.380 1.389 1.00 86.06 179 ALA A CA 1
ATOM 1374 C C . ALA A 1 179 ? -2.128 -7.404 1.734 1.00 86.06 179 ALA A C 1
ATOM 1376 O O . ALA A 1 179 ? -1.127 -7.510 1.028 1.00 86.06 179 ALA A O 1
ATOM 1377 N N . PHE A 1 180 ? -2.307 -8.193 2.799 1.00 87.75 180 PHE A N 1
ATOM 1378 C CA . PHE A 1 180 ? -1.393 -9.293 3.132 1.00 87.75 180 PHE A CA 1
ATOM 1379 C C . PHE A 1 180 ? -1.608 -10.555 2.295 1.00 87.75 180 PHE A C 1
ATOM 1381 O O . PHE A 1 180 ? -0.699 -11.381 2.199 1.00 87.75 180 PHE A O 1
ATOM 1388 N N . SER A 1 181 ? -2.803 -10.728 1.737 1.00 85.00 181 SER A N 1
ATOM 1389 C CA . SER A 1 181 ? -3.205 -11.945 1.031 1.00 85.00 181 SER A CA 1
ATOM 1390 C C . SER A 1 181 ? -2.991 -11.844 -0.481 1.00 85.00 181 SER A C 1
ATOM 1392 O O . SER A 1 181 ? -2.662 -12.845 -1.109 1.00 85.00 181 SER A O 1
ATOM 1394 N N . GLU A 1 182 ? -3.157 -10.654 -1.063 1.00 84.81 182 GLU A N 1
ATOM 1395 C CA . GLU A 1 182 ? -3.025 -10.412 -2.504 1.00 84.81 182 GLU A CA 1
ATOM 1396 C C . GLU A 1 182 ? -1.558 -10.464 -2.961 1.00 84.81 182 GLU A C 1
ATOM 1398 O O . GLU A 1 182 ? -1.227 -11.110 -3.957 1.00 84.81 182 GLU A O 1
ATOM 1403 N N . HIS A 1 183 ? -0.662 -9.838 -2.190 1.00 85.00 183 HIS A N 1
ATOM 1404 C CA . HIS A 1 183 ? 0.763 -9.715 -2.512 1.00 85.00 183 HIS A CA 1
ATOM 1405 C C . HIS A 1 183 ? 1.663 -10.063 -1.303 1.00 85.00 183 HIS A C 1
ATOM 1407 O O . HIS A 1 183 ? 2.352 -9.199 -0.745 1.00 85.00 183 HIS A O 1
ATOM 1413 N N . PRO A 1 184 ? 1.679 -11.337 -0.853 1.00 86.00 184 PRO A N 1
ATOM 1414 C CA . PRO A 1 184 ? 2.421 -11.761 0.342 1.00 86.00 184 PRO A CA 1
ATOM 1415 C C . PRO A 1 184 ? 3.947 -11.637 0.192 1.00 86.00 184 PRO A C 1
ATOM 1417 O O . PRO A 1 184 ? 4.672 -11.488 1.178 1.00 86.00 184 PRO A O 1
ATOM 1420 N N . ASP A 1 185 ? 4.447 -11.693 -1.038 1.00 88.25 185 ASP A N 1
ATOM 1421 C CA . ASP A 1 185 ? 5.840 -11.451 -1.409 1.00 88.25 185 ASP A CA 1
ATOM 1422 C C . ASP A 1 185 ? 6.246 -9.984 -1.220 1.00 88.25 185 ASP A C 1
ATOM 1424 O O . ASP A 1 185 ? 7.327 -9.717 -0.693 1.00 88.25 185 ASP A O 1
ATOM 1428 N N . VAL A 1 186 ? 5.362 -9.038 -1.549 1.00 90.56 186 VAL A N 1
ATOM 1429 C CA . VAL A 1 186 ? 5.570 -7.607 -1.279 1.00 90.56 186 VAL A CA 1
ATOM 1430 C C . VAL A 1 186 ? 5.575 -7.337 0.219 1.00 90.56 186 VAL A C 1
ATOM 1432 O O . VAL A 1 186 ? 6.491 -6.678 0.709 1.00 90.56 186 VAL A O 1
ATOM 1435 N N . MET A 1 187 ? 4.627 -7.898 0.977 1.00 90.06 187 MET A N 1
ATOM 1436 C CA . MET A 1 187 ? 4.651 -7.769 2.440 1.00 90.06 187 MET A CA 1
ATOM 1437 C C . MET A 1 187 ? 5.927 -8.363 3.029 1.00 90.06 187 MET A C 1
ATOM 1439 O O . MET A 1 187 ? 6.559 -7.755 3.893 1.00 90.06 187 MET A O 1
ATOM 1443 N N . ARG A 1 188 ? 6.375 -9.519 2.528 1.00 89.12 188 ARG A N 1
ATOM 1444 C CA . ARG A 1 188 ? 7.654 -10.093 2.948 1.00 89.12 188 ARG A CA 1
ATOM 1445 C C . ARG A 1 188 ? 8.805 -9.152 2.659 1.00 89.12 188 ARG A C 1
ATOM 1447 O O . ARG A 1 188 ? 9.598 -8.919 3.563 1.00 89.12 188 ARG A O 1
ATOM 1454 N N . LEU A 1 189 ? 8.870 -8.596 1.454 1.00 91.31 189 LEU A N 1
ATOM 1455 C CA . LEU A 1 189 ? 9.893 -7.632 1.076 1.00 91.31 189 LEU A CA 1
ATOM 1456 C C . LEU A 1 189 ? 9.892 -6.413 2.013 1.00 91.31 189 LEU A C 1
ATOM 1458 O O . LEU A 1 189 ? 10.955 -6.006 2.480 1.00 91.31 189 LEU A O 1
ATOM 1462 N N . ILE A 1 190 ? 8.717 -5.870 2.340 1.00 91.94 190 ILE A N 1
ATOM 1463 C CA . ILE A 1 190 ? 8.545 -4.751 3.278 1.00 91.94 190 ILE A CA 1
ATOM 1464 C C . ILE A 1 190 ? 9.127 -5.095 4.652 1.00 91.94 190 ILE A C 1
ATOM 1466 O O . ILE A 1 190 ? 9.905 -4.313 5.194 1.00 91.94 190 ILE A O 1
ATOM 1470 N N . PHE A 1 191 ? 8.819 -6.268 5.209 1.00 88.69 191 PHE A N 1
ATOM 1471 C CA . PHE A 1 191 ? 9.343 -6.659 6.521 1.00 88.69 191 PHE A CA 1
ATOM 1472 C C . PHE A 1 191 ? 10.821 -7.063 6.485 1.00 88.69 191 PHE A C 1
ATOM 1474 O O . PHE A 1 191 ? 11.546 -6.800 7.442 1.00 88.69 191 PHE A O 1
ATOM 1481 N N . THR A 1 192 ? 11.310 -7.678 5.407 1.00 88.50 192 THR A N 1
ATOM 1482 C CA . THR A 1 192 ? 12.715 -8.094 5.328 1.00 88.50 192 THR A CA 1
ATOM 1483 C C . THR A 1 192 ? 13.640 -6.937 4.995 1.00 88.50 192 THR A C 1
ATOM 1485 O O . THR A 1 192 ? 14.696 -6.828 5.604 1.00 88.50 192 THR A O 1
ATOM 1488 N N . GLU A 1 193 ? 13.279 -6.075 4.049 1.00 89.81 193 GLU A N 1
ATOM 1489 C CA . GLU A 1 193 ? 14.145 -4.989 3.582 1.00 89.81 193 GLU A CA 1
ATOM 1490 C C . GLU A 1 193 ? 13.813 -3.661 4.262 1.00 89.81 193 GLU A C 1
ATOM 1492 O O . GLU A 1 193 ? 14.725 -2.905 4.600 1.00 89.81 193 GLU A O 1
ATOM 1497 N N . GLY A 1 194 ? 12.537 -3.390 4.544 1.00 86.75 194 GLY A N 1
ATOM 1498 C CA . GLY A 1 194 ? 12.108 -2.193 5.272 1.00 86.75 194 GLY A CA 1
ATOM 1499 C C . GLY A 1 194 ? 12.554 -2.169 6.736 1.00 86.75 194 GLY A C 1
ATOM 1500 O O . GLY A 1 194 ? 12.656 -1.095 7.308 1.00 86.75 194 GLY A O 1
ATOM 1501 N N . LEU A 1 195 ? 12.898 -3.309 7.346 1.00 86.94 195 LEU A N 1
ATOM 1502 C CA . LEU A 1 195 ? 13.471 -3.334 8.702 1.00 86.94 195 LEU A CA 1
ATOM 1503 C C . LEU A 1 195 ? 15.007 -3.307 8.730 1.00 86.94 195 LEU A C 1
ATOM 1505 O O . LEU A 1 195 ? 15.593 -3.062 9.783 1.00 86.94 195 LEU A O 1
ATOM 1509 N N . LYS A 1 196 ? 15.678 -3.561 7.600 1.00 85.00 196 LYS A N 1
ATOM 1510 C CA . LYS A 1 196 ? 17.149 -3.639 7.536 1.00 85.00 196 LYS A CA 1
ATOM 1511 C C . LYS A 1 196 ? 17.815 -2.324 7.150 1.00 85.00 196 LYS A C 1
ATOM 1513 O O . LYS A 1 196 ? 18.942 -2.074 7.580 1.00 85.00 196 LYS A O 1
ATOM 1518 N N . TYR A 1 197 ? 17.177 -1.514 6.304 1.00 81.06 197 TYR A N 1
ATOM 1519 C CA . TYR A 1 197 ? 17.818 -0.350 5.690 1.00 81.06 197 TYR A CA 1
ATOM 1520 C C . TYR A 1 197 ? 16.971 0.909 5.830 1.00 81.06 197 TYR A C 1
ATOM 1522 O O . TYR A 1 197 ? 15.766 0.887 5.618 1.00 81.06 197 TYR A O 1
ATOM 1530 N N . GLN A 1 198 ? 17.618 2.028 6.164 1.00 87.12 198 GLN A N 1
ATOM 1531 C CA . GLN A 1 198 ? 16.911 3.277 6.448 1.00 87.12 198 GLN A CA 1
ATOM 1532 C C . GLN A 1 198 ? 16.089 3.810 5.255 1.00 87.12 198 GLN A C 1
ATOM 1534 O O . GLN A 1 198 ? 14.949 4.193 5.502 1.00 87.12 198 GLN A O 1
ATOM 1539 N N . PRO A 1 199 ? 16.568 3.791 3.990 1.00 86.19 199 PRO A N 1
ATOM 1540 C CA . PRO A 1 199 ? 15.771 4.304 2.872 1.00 86.19 199 PRO A CA 1
ATOM 1541 C C . PRO A 1 199 ? 14.490 3.496 2.630 1.00 86.19 199 PRO A C 1
ATOM 1543 O O . PRO A 1 199 ? 13.415 4.066 2.482 1.00 86.19 199 PRO A O 1
ATOM 1546 N N . THR A 1 200 ? 14.574 2.164 2.668 1.00 89.75 200 THR A N 1
ATOM 1547 C CA . THR A 1 200 ? 13.400 1.289 2.528 1.00 89.75 200 THR A CA 1
ATOM 1548 C C . THR A 1 200 ? 12.481 1.387 3.741 1.00 89.75 200 THR A C 1
ATOM 1550 O O . THR A 1 200 ? 11.268 1.376 3.569 1.00 89.75 200 THR A O 1
ATOM 1553 N N . ALA A 1 201 ? 13.026 1.544 4.952 1.00 92.12 201 ALA A N 1
ATOM 1554 C CA . ALA A 1 201 ? 12.241 1.791 6.162 1.00 92.12 201 ALA A CA 1
ATOM 1555 C C . ALA A 1 201 ? 11.418 3.078 6.056 1.00 92.12 201 ALA A C 1
ATOM 1557 O O . ALA A 1 201 ? 10.226 3.067 6.358 1.00 92.12 201 ALA A O 1
ATOM 1558 N N . ALA A 1 202 ? 12.051 4.168 5.608 1.00 92.69 202 ALA A N 1
ATOM 1559 C CA . ALA A 1 202 ? 11.401 5.457 5.418 1.00 92.69 202 ALA A CA 1
ATOM 1560 C C . ALA A 1 202 ? 10.281 5.351 4.380 1.00 92.69 202 ALA A C 1
ATOM 1562 O O . ALA A 1 202 ? 9.151 5.716 4.682 1.00 92.69 202 ALA A O 1
ATOM 1563 N N . ILE A 1 203 ? 10.552 4.736 3.222 1.00 93.44 203 ILE A N 1
ATOM 1564 C CA . ILE A 1 203 ? 9.534 4.515 2.186 1.00 93.44 203 ILE A CA 1
ATOM 1565 C C . ILE A 1 203 ? 8.365 3.687 2.735 1.00 93.44 203 ILE A C 1
ATOM 1567 O O . ILE A 1 203 ? 7.216 4.089 2.593 1.00 93.44 203 ILE A O 1
ATOM 1571 N N . CYS A 1 204 ? 8.620 2.558 3.402 1.00 92.50 204 CYS A N 1
ATOM 1572 C CA . CYS A 1 204 ? 7.548 1.748 3.986 1.00 92.50 204 CYS A CA 1
ATOM 1573 C C . CYS A 1 204 ? 6.742 2.532 5.033 1.00 92.50 204 CYS A C 1
ATOM 1575 O O . CYS A 1 204 ? 5.518 2.441 5.075 1.00 92.50 204 CYS A O 1
ATOM 1577 N N . TYR A 1 205 ? 7.402 3.310 5.890 1.00 91.88 205 TYR A N 1
ATOM 1578 C CA . TYR A 1 205 ? 6.711 4.104 6.899 1.00 91.88 205 TYR A CA 1
ATOM 1579 C C . TYR A 1 205 ? 5.848 5.201 6.266 1.00 91.88 205 TYR A C 1
ATOM 1581 O O . TYR A 1 205 ? 4.661 5.284 6.564 1.00 91.88 205 TYR A O 1
ATOM 1589 N N . GLU A 1 206 ? 6.421 5.997 5.366 1.00 91.81 206 GLU A N 1
ATOM 1590 C CA . GLU A 1 206 ? 5.774 7.160 4.754 1.00 91.81 206 GLU A CA 1
ATOM 1591 C C . GLU A 1 206 ? 4.687 6.780 3.750 1.00 91.81 206 GLU A C 1
ATOM 1593 O O . GLU A 1 206 ? 3.682 7.475 3.654 1.00 91.81 206 GLU A O 1
ATOM 1598 N N . GLN A 1 207 ? 4.867 5.688 3.006 1.00 89.38 207 GLN A N 1
ATOM 1599 C CA . GLN A 1 207 ? 3.951 5.309 1.927 1.00 89.38 207 GLN A CA 1
ATOM 1600 C C . GLN A 1 207 ? 2.865 4.330 2.368 1.00 89.38 207 GLN A C 1
ATOM 1602 O O . GLN A 1 207 ? 1.848 4.221 1.690 1.00 89.38 207 GLN A O 1
ATOM 1607 N N . LEU A 1 208 ? 3.064 3.614 3.481 1.00 89.56 208 LEU A N 1
ATOM 1608 C CA . LEU A 1 208 ? 2.152 2.553 3.908 1.00 89.56 208 LEU A CA 1
ATOM 1609 C C . LEU A 1 208 ? 1.640 2.743 5.334 1.00 89.56 208 LEU A C 1
ATOM 1611 O O . LEU A 1 208 ? 0.432 2.843 5.556 1.00 89.56 208 LEU A O 1
ATOM 1615 N N . PHE A 1 209 ? 2.544 2.772 6.315 1.00 90.62 209 PHE A N 1
ATOM 1616 C CA . PHE A 1 209 ? 2.142 2.688 7.720 1.00 90.62 209 PHE A CA 1
ATOM 1617 C C . PHE A 1 209 ? 1.581 4.003 8.268 1.00 90.62 209 PHE A C 1
ATOM 1619 O O . PHE A 1 209 ? 0.548 3.978 8.938 1.00 90.62 209 PHE A O 1
ATOM 1626 N N . ALA A 1 210 ? 2.228 5.137 7.991 1.00 91.38 210 ALA A N 1
ATOM 1627 C CA . ALA A 1 210 ? 1.782 6.439 8.478 1.00 91.38 210 ALA A CA 1
ATOM 1628 C C . ALA A 1 210 ? 0.431 6.856 7.868 1.00 91.38 210 ALA A C 1
ATOM 1630 O O . ALA A 1 210 ? -0.485 7.096 8.655 1.00 91.38 210 ALA A O 1
ATOM 1631 N N . PRO A 1 211 ? 0.220 6.819 6.533 1.00 90.50 211 PRO A N 1
ATOM 1632 C CA . PRO A 1 211 ? -1.059 7.228 5.947 1.00 90.50 211 PRO A CA 1
ATOM 1633 C C . PRO A 1 211 ? -2.239 6.377 6.433 1.00 90.50 211 PRO A C 1
ATOM 1635 O O . PRO A 1 211 ? -3.296 6.910 6.765 1.00 90.50 211 PRO A O 1
ATOM 1638 N N . SER A 1 212 ? -2.048 5.056 6.548 1.00 88.94 212 SER A N 1
ATOM 1639 C CA . SER A 1 212 ? -3.092 4.143 7.037 1.00 88.94 212 SER A CA 1
ATOM 1640 C C . SER A 1 212 ? -3.459 4.424 8.499 1.00 88.94 212 SER A C 1
ATOM 1642 O O . SER A 1 212 ? -4.636 4.427 8.864 1.00 88.94 212 SER A O 1
ATOM 1644 N N . ALA A 1 213 ? -2.455 4.676 9.347 1.00 91.56 213 ALA A N 1
ATOM 1645 C CA . ALA A 1 213 ? -2.669 4.991 10.756 1.00 91.56 213 ALA A CA 1
ATOM 1646 C C . ALA A 1 213 ? -3.314 6.371 10.950 1.00 91.56 213 ALA A C 1
ATOM 1648 O O . ALA A 1 213 ? -4.206 6.501 11.782 1.00 91.56 213 ALA A O 1
ATOM 1649 N N . GLU A 1 214 ? -2.895 7.381 10.186 1.00 91.69 214 GLU A N 1
ATOM 1650 C CA . GLU A 1 214 ? -3.435 8.746 10.243 1.00 91.69 214 GLU A CA 1
ATOM 1651 C C . GLU A 1 214 ? -4.890 8.811 9.770 1.00 91.69 214 GLU A C 1
ATOM 1653 O O . GLU A 1 214 ? -5.723 9.468 10.404 1.00 91.69 214 GLU A O 1
ATOM 1658 N N . ALA A 1 215 ? -5.225 8.078 8.706 1.00 89.88 215 ALA A N 1
ATOM 1659 C CA . ALA A 1 215 ? -6.595 7.957 8.226 1.00 89.88 215 ALA A CA 1
ATOM 1660 C C . ALA A 1 215 ? -7.509 7.335 9.292 1.00 89.88 215 ALA A C 1
ATOM 1662 O O . ALA A 1 215 ? -8.541 7.910 9.651 1.00 89.88 215 ALA A O 1
ATOM 1663 N N . LEU A 1 216 ? -7.103 6.197 9.866 1.00 91.44 216 LEU A N 1
ATOM 1664 C CA . LEU A 1 216 ? -7.882 5.550 10.918 1.00 91.44 216 LEU A CA 1
ATOM 1665 C C . LEU A 1 216 ? -7.952 6.411 12.187 1.00 91.44 216 LEU A C 1
ATOM 1667 O O . LEU A 1 216 ? -9.016 6.506 12.789 1.00 91.44 216 LEU A O 1
ATOM 1671 N N . GLN A 1 217 ? -6.864 7.079 12.575 1.00 93.88 217 GLN A N 1
ATOM 1672 C CA . GLN A 1 217 ? -6.862 8.006 13.707 1.00 93.88 217 GLN A CA 1
ATOM 1673 C C . GLN A 1 217 ? -7.890 9.124 13.504 1.00 93.88 217 GLN A C 1
ATOM 1675 O O . GLN A 1 217 ? -8.706 9.352 14.390 1.00 93.88 217 GLN A O 1
ATOM 1680 N N . THR A 1 218 ? -7.920 9.742 12.320 1.00 92.38 218 THR A N 1
ATOM 1681 C CA . THR A 1 218 ? -8.889 10.797 11.978 1.00 92.38 218 THR A CA 1
ATOM 1682 C C . THR A 1 218 ? -10.336 10.308 12.108 1.00 92.38 218 THR A C 1
ATOM 1684 O O . THR A 1 218 ? -11.221 11.046 12.549 1.00 92.38 218 THR A O 1
ATOM 1687 N N . TYR A 1 219 ? -10.600 9.052 11.741 1.00 90.25 219 TYR A N 1
ATOM 1688 C CA . TYR A 1 219 ? -11.909 8.438 11.942 1.00 90.25 219 TYR A CA 1
ATOM 1689 C C . TYR A 1 219 ? -12.223 8.205 13.428 1.00 90.25 219 TYR A C 1
ATOM 1691 O O . TYR A 1 219 ? -13.301 8.574 13.895 1.00 90.25 219 TYR A O 1
ATOM 1699 N N . LEU A 1 220 ? -11.282 7.647 14.194 1.00 92.06 220 LEU A N 1
ATOM 1700 C CA . LEU A 1 220 ? -11.464 7.402 15.627 1.00 92.06 220 LEU A CA 1
ATOM 1701 C C . LEU A 1 220 ? -11.637 8.711 16.419 1.00 92.06 220 LEU A C 1
ATOM 1703 O O . LEU A 1 220 ? -12.474 8.755 17.318 1.00 92.06 220 LEU A O 1
ATOM 1707 N N . ASP A 1 221 ? -10.933 9.786 16.051 1.00 93.50 221 ASP A N 1
ATOM 1708 C CA . ASP A 1 221 ? -11.095 11.131 16.627 1.00 93.50 221 ASP A CA 1
ATOM 1709 C C . ASP A 1 221 ? -12.540 11.621 16.509 1.00 93.50 221 ASP A C 1
ATOM 1711 O O . ASP A 1 221 ? -13.113 12.158 17.461 1.00 93.50 221 ASP A O 1
ATOM 1715 N N . ARG A 1 222 ? -13.168 11.376 15.353 1.00 90.62 222 ARG A N 1
ATOM 1716 C CA . ARG A 1 222 ? -14.575 11.711 15.108 1.00 90.62 222 ARG A CA 1
ATOM 1717 C C . ARG A 1 222 ? -15.506 10.932 16.037 1.00 90.62 222 ARG A C 1
ATOM 1719 O O . ARG A 1 222 ? -16.405 11.528 16.624 1.00 90.62 222 ARG A O 1
ATOM 1726 N N . LEU A 1 223 ? -15.273 9.630 16.208 1.00 90.75 223 LEU A N 1
ATOM 1727 C CA . LEU A 1 223 ? -16.090 8.780 17.079 1.00 90.75 223 LEU A CA 1
ATOM 1728 C C . LEU A 1 223 ? -15.956 9.152 18.560 1.00 90.75 223 LEU A C 1
ATOM 1730 O O . LEU A 1 223 ? -16.946 9.120 19.292 1.00 90.75 223 LEU A O 1
ATOM 1734 N N . VAL A 1 224 ? -14.756 9.537 19.000 1.00 92.88 224 VAL A N 1
ATOM 1735 C CA . VAL A 1 224 ? -14.533 10.076 20.349 1.00 92.88 224 VAL A CA 1
ATOM 1736 C C . VAL A 1 224 ? -15.256 11.414 20.514 1.00 92.88 224 VAL A C 1
ATOM 1738 O O . VAL A 1 224 ? -15.964 11.607 21.500 1.00 92.88 224 VAL A O 1
ATOM 1741 N N . GLY A 1 225 ? -15.154 12.316 19.532 1.00 91.12 225 GLY A N 1
ATOM 1742 C CA . GLY A 1 225 ? -15.854 13.606 19.545 1.00 91.12 225 GLY A CA 1
ATOM 1743 C C . GLY A 1 225 ? -17.384 13.487 19.577 1.00 91.12 225 GLY A C 1
ATOM 1744 O O . GLY A 1 225 ? -18.057 14.351 20.133 1.00 91.12 225 GLY A O 1
ATOM 1745 N N . GLN A 1 226 ? -17.932 12.399 19.030 1.00 89.56 226 GLN A N 1
ATOM 1746 C CA . GLN A 1 226 ? -19.359 12.060 19.066 1.00 89.56 226 GLN A CA 1
ATOM 1747 C C . GLN A 1 226 ? -19.775 11.284 20.332 1.00 89.56 226 GLN A C 1
ATOM 1749 O O . GLN A 1 226 ? -20.960 11.011 20.516 1.00 89.56 226 GLN A O 1
ATOM 1754 N N . GLY A 1 227 ? -18.828 10.911 21.201 1.00 89.50 227 GLY A N 1
ATOM 1755 C CA . GLY A 1 227 ? -19.083 10.112 22.404 1.00 89.50 227 GLY A CA 1
ATOM 1756 C C . GLY A 1 227 ? -19.390 8.633 22.137 1.00 89.50 227 GLY A C 1
ATOM 1757 O O . GLY A 1 227 ? -19.846 7.935 23.041 1.00 89.50 227 GLY A O 1
ATOM 1758 N N . VAL A 1 228 ? -19.149 8.146 20.915 1.00 90.38 228 VAL A N 1
ATOM 1759 C CA . VAL A 1 228 ? -19.357 6.739 20.530 1.00 90.38 228 VAL A CA 1
ATOM 1760 C C . VAL A 1 228 ? -18.264 5.845 21.118 1.00 90.38 228 VAL A C 1
ATOM 1762 O O . VAL A 1 228 ? -18.542 4.739 21.583 1.00 90.38 228 VAL A O 1
ATOM 1765 N N . LEU A 1 229 ? -17.021 6.335 21.130 1.00 91.69 229 LEU A N 1
ATOM 1766 C CA . LEU A 1 229 ? -15.888 5.693 21.796 1.00 91.69 229 LEU A CA 1
ATOM 1767 C C . LEU A 1 229 ? -15.510 6.448 23.075 1.00 91.69 229 LEU A C 1
ATOM 1769 O O . LEU A 1 229 ? -15.754 7.647 23.209 1.00 91.69 229 LEU A O 1
ATOM 1773 N N . ALA A 1 230 ? -14.888 5.739 24.016 1.00 92.81 230 ALA A N 1
ATOM 1774 C CA . ALA A 1 230 ? -14.270 6.343 25.190 1.00 92.81 230 ALA A CA 1
ATOM 1775 C C . ALA A 1 230 ? -13.172 7.346 24.779 1.00 92.81 230 ALA A C 1
ATOM 1777 O O . ALA A 1 230 ? -12.572 7.174 23.718 1.00 92.81 230 ALA A O 1
ATOM 1778 N N . PRO A 1 231 ? -12.844 8.347 25.619 1.00 93.25 231 PRO A N 1
ATOM 1779 C CA . PRO A 1 231 ? -11.777 9.314 25.351 1.00 93.25 231 PRO A CA 1
ATOM 1780 C C . PRO A 1 231 ? -10.384 8.671 25.479 1.00 93.25 231 PRO A C 1
ATOM 1782 O O . PRO A 1 231 ? -9.661 8.881 26.453 1.00 93.25 231 PRO A O 1
ATOM 1785 N N . VAL A 1 232 ? -10.035 7.834 24.503 1.00 92.94 232 VAL A N 1
ATOM 1786 C CA . VAL A 1 232 ? -8.748 7.144 24.373 1.00 92.94 232 VAL A CA 1
ATOM 1787 C C . VAL A 1 232 ? -7.770 7.963 23.532 1.00 92.94 232 VAL A C 1
ATOM 1789 O O . VAL A 1 232 ? -8.171 8.850 22.781 1.00 92.94 232 VAL A O 1
ATOM 1792 N N . ASP A 1 233 ? -6.482 7.627 23.608 1.00 96.00 233 ASP A N 1
ATOM 1793 C CA . ASP A 1 233 ? -5.504 8.092 22.623 1.00 96.00 233 ASP A CA 1
ATOM 1794 C C . ASP A 1 233 ? -5.760 7.378 21.285 1.00 96.00 233 ASP A C 1
ATOM 1796 O O . ASP A 1 233 ? -5.475 6.187 21.119 1.00 96.00 233 ASP A O 1
ATOM 1800 N N . THR A 1 234 ? -6.351 8.100 20.338 1.00 95.69 234 THR A N 1
ATOM 1801 C CA . THR A 1 234 ? -6.770 7.586 19.027 1.00 95.69 234 THR A CA 1
ATOM 1802 C C . THR A 1 234 ? -5.591 7.227 18.130 1.00 95.69 234 THR A C 1
ATOM 1804 O O . THR A 1 234 ? -5.713 6.326 17.300 1.00 95.69 234 THR A O 1
ATOM 1807 N N . GLY A 1 235 ? -4.426 7.851 18.325 1.00 95.56 235 GLY A N 1
ATOM 1808 C CA . GLY A 1 235 ? -3.201 7.521 17.603 1.00 95.56 235 GLY A CA 1
ATOM 1809 C C . GLY A 1 235 ? -2.623 6.171 18.025 1.00 95.56 235 GLY A C 1
ATOM 1810 O O . GLY A 1 235 ? -2.162 5.399 17.174 1.00 95.56 235 GLY A O 1
ATOM 1811 N N . ILE A 1 236 ? -2.673 5.856 19.322 1.00 96.56 236 ILE A N 1
ATOM 1812 C CA . ILE A 1 236 ? -2.341 4.524 19.846 1.00 96.56 236 ILE A CA 1
ATOM 1813 C C . ILE A 1 236 ? -3.412 3.515 19.423 1.00 96.56 236 ILE A C 1
ATOM 1815 O O . ILE A 1 236 ? -3.067 2.434 18.944 1.00 96.56 236 ILE A O 1
ATOM 1819 N N . ALA A 1 237 ? -4.696 3.862 19.551 1.00 96.50 237 ALA A N 1
ATOM 1820 C CA . ALA A 1 237 ? -5.801 2.974 19.201 1.00 96.50 237 ALA A CA 1
ATOM 1821 C C . ALA A 1 237 ? -5.783 2.581 17.714 1.00 96.50 237 ALA A C 1
ATOM 1823 O O . ALA A 1 237 ? -5.915 1.399 17.404 1.00 96.50 237 ALA A O 1
ATOM 1824 N N . ALA A 1 238 ? -5.533 3.528 16.803 1.00 95.12 238 ALA A N 1
ATOM 1825 C CA . ALA A 1 238 ? -5.427 3.264 15.369 1.00 95.12 238 ALA A CA 1
ATOM 1826 C C . ALA A 1 238 ? -4.276 2.298 15.048 1.00 95.12 238 ALA A C 1
ATOM 1828 O O . ALA A 1 238 ? -4.464 1.296 14.357 1.00 95.12 238 ALA A O 1
ATOM 1829 N N . ARG A 1 239 ? -3.084 2.552 15.604 1.00 95.56 239 ARG A N 1
ATOM 1830 C CA . ARG A 1 239 ? -1.919 1.668 15.426 1.00 95.56 239 ARG A CA 1
ATOM 1831 C C . ARG A 1 239 ? -2.153 0.287 16.035 1.00 95.56 239 ARG A C 1
ATOM 1833 O O . ARG A 1 239 ? -1.776 -0.708 15.426 1.00 95.56 239 ARG A O 1
ATOM 1840 N N . GLY A 1 240 ? -2.788 0.219 17.204 1.00 96.38 240 GLY A N 1
ATOM 1841 C CA . GLY A 1 240 ? -3.156 -1.036 17.858 1.00 96.38 240 GLY A CA 1
ATOM 1842 C C . GLY A 1 240 ? -4.161 -1.843 17.039 1.00 96.38 240 GLY A C 1
ATOM 1843 O O . GLY A 1 240 ? -3.956 -3.037 16.834 1.00 96.38 240 GLY A O 1
ATOM 1844 N N . PHE A 1 241 ? -5.197 -1.187 16.510 1.00 96.19 241 PHE A N 1
ATOM 1845 C CA . PHE A 1 241 ? -6.195 -1.798 15.634 1.00 96.19 241 PHE A CA 1
ATOM 1846 C C . PHE A 1 241 ? -5.554 -2.413 14.390 1.00 96.19 241 PHE A C 1
ATOM 1848 O O . PHE A 1 241 ? -5.664 -3.619 14.180 1.00 96.19 241 PHE A O 1
ATOM 1855 N N . LEU A 1 242 ? -4.819 -1.612 13.611 1.00 94.31 242 LEU A N 1
ATOM 1856 C CA . LEU A 1 242 ? -4.109 -2.094 12.422 1.00 94.31 242 LEU A CA 1
ATOM 1857 C C . LEU A 1 242 ? -3.102 -3.194 12.784 1.00 94.31 242 LEU A C 1
ATOM 1859 O O . LEU A 1 242 ? -2.978 -4.187 12.070 1.00 94.31 242 LEU A O 1
ATOM 1863 N N . GLY A 1 243 ? -2.420 -3.043 13.923 1.00 94.25 243 GLY A N 1
ATOM 1864 C CA . GLY A 1 243 ? -1.440 -3.989 14.443 1.00 94.25 243 GLY A CA 1
ATOM 1865 C C . GLY A 1 243 ? -2.010 -5.372 14.751 1.00 94.25 243 GLY A C 1
ATOM 1866 O O . GLY A 1 243 ? -1.332 -6.360 14.479 1.00 94.25 243 GLY A O 1
ATOM 1867 N N . MET A 1 244 ? -3.246 -5.476 15.257 1.00 95.75 244 MET A N 1
ATOM 1868 C CA . MET A 1 244 ? -3.887 -6.775 15.511 1.00 95.75 244 MET A CA 1
ATOM 1869 C C . MET A 1 244 ? -4.009 -7.599 14.226 1.00 95.75 244 MET A C 1
ATOM 1871 O O . MET A 1 244 ? -3.630 -8.771 14.206 1.00 95.75 244 MET A O 1
ATOM 1875 N N . PHE A 1 245 ? -4.463 -6.971 13.139 1.00 93.56 245 PHE A N 1
ATOM 1876 C CA . PHE A 1 245 ? -4.573 -7.622 11.834 1.00 93.56 245 PHE A CA 1
ATOM 1877 C C . PHE A 1 245 ? -3.205 -7.856 11.207 1.00 93.56 245 PHE A C 1
ATOM 1879 O O . PHE A 1 245 ? -2.914 -8.972 10.784 1.00 93.56 245 PHE A O 1
ATOM 1886 N N . ALA A 1 246 ? -2.338 -6.842 11.199 1.00 90.81 246 ALA A N 1
ATOM 1887 C CA . ALA A 1 246 ? -1.007 -6.949 10.618 1.00 90.81 246 ALA A CA 1
ATOM 1888 C C . ALA A 1 246 ? -0.190 -8.066 11.279 1.00 90.81 246 ALA A C 1
ATOM 1890 O O . ALA A 1 246 ? 0.420 -8.864 10.578 1.00 90.81 246 ALA A O 1
ATOM 1891 N N . PHE A 1 247 ? -0.210 -8.182 12.611 1.00 92.25 247 PHE A N 1
ATOM 1892 C CA . PHE A 1 247 ? 0.502 -9.246 13.318 1.00 92.25 247 PHE A CA 1
ATOM 1893 C C . PHE A 1 247 ? -0.118 -10.624 13.067 1.00 92.25 247 PHE A C 1
ATOM 1895 O O . PHE A 1 247 ? 0.607 -11.580 12.782 1.00 92.25 247 PHE A O 1
ATOM 1902 N N . PHE A 1 248 ? -1.450 -10.735 13.120 1.00 91.88 248 PHE A N 1
ATOM 1903 C CA . PHE A 1 248 ? -2.136 -11.992 12.821 1.00 91.88 248 PHE A CA 1
ATOM 1904 C C . 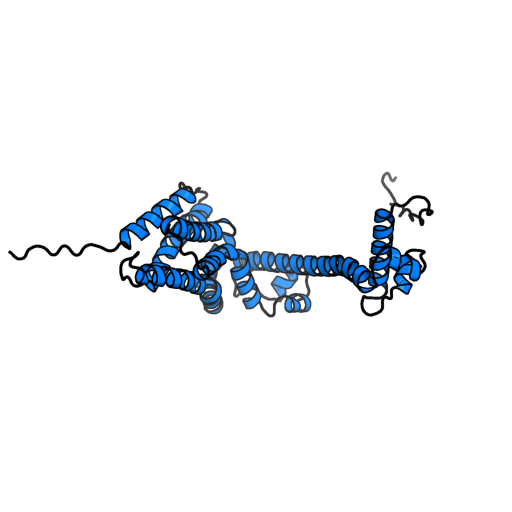PHE A 1 248 ? -1.792 -12.489 11.410 1.00 91.88 248 PHE A C 1
ATOM 1906 O O . PHE A 1 248 ? -1.449 -13.660 11.217 1.00 91.88 248 PHE A O 1
ATOM 1913 N N . MET A 1 249 ? -1.841 -11.590 10.426 1.00 89.38 249 MET A N 1
ATOM 1914 C CA . MET A 1 249 ? -1.540 -11.887 9.028 1.00 89.38 249 MET A CA 1
ATOM 1915 C C . MET A 1 249 ? -0.053 -12.132 8.796 1.00 89.38 249 MET A C 1
ATOM 1917 O O . MET A 1 249 ? 0.297 -13.029 8.033 1.00 89.38 249 MET A O 1
ATOM 1921 N N . LEU A 1 250 ? 0.829 -11.422 9.501 1.00 88.00 250 LEU A N 1
ATOM 1922 C CA . LEU A 1 250 ? 2.265 -11.676 9.479 1.00 88.00 250 LEU A CA 1
ATOM 1923 C C . LEU A 1 250 ? 2.556 -13.136 9.843 1.00 88.00 250 LEU A C 1
ATOM 1925 O O . LEU A 1 250 ? 3.216 -13.844 9.085 1.00 88.00 250 LEU A O 1
ATOM 1929 N N . VAL A 1 251 ? 2.014 -13.627 10.958 1.00 87.12 251 VAL A N 1
ATOM 1930 C CA . VAL A 1 251 ? 2.208 -15.025 11.373 1.00 87.12 251 VAL A CA 1
ATOM 1931 C C . VAL A 1 251 ? 1.519 -15.991 10.400 1.00 87.12 251 VAL A C 1
ATOM 1933 O O . VAL A 1 251 ? 2.128 -16.973 9.972 1.00 87.12 251 VAL A O 1
ATOM 1936 N N . SER A 1 252 ? 0.280 -15.698 10.005 1.00 83.19 252 SER A N 1
ATOM 1937 C CA . SER A 1 252 ? -0.555 -16.629 9.234 1.00 83.19 252 SER A CA 1
ATOM 1938 C C . SER A 1 252 ? -0.180 -16.747 7.755 1.00 83.19 252 SER A C 1
ATOM 1940 O O . SER A 1 252 ? -0.363 -17.810 7.171 1.00 83.19 252 SER A O 1
ATOM 1942 N N . GLN A 1 253 ? 0.345 -15.687 7.141 1.00 79.00 253 GLN A N 1
ATOM 1943 C CA . GLN A 1 253 ? 0.724 -15.675 5.724 1.00 79.00 253 GLN A CA 1
ATOM 1944 C C . GLN A 1 253 ? 2.237 -15.768 5.536 1.00 79.00 253 GLN A C 1
ATOM 1946 O O . GLN A 1 253 ? 2.713 -16.581 4.743 1.00 79.00 253 GLN A O 1
ATOM 1951 N N . LEU A 1 254 ? 3.022 -14.975 6.275 1.00 76.31 254 LEU A N 1
ATOM 1952 C CA . LEU A 1 254 ? 4.464 -14.907 6.026 1.00 76.31 254 LEU A CA 1
ATOM 1953 C C . LEU A 1 254 ? 5.229 -16.051 6.693 1.00 76.31 254 LEU A C 1
ATOM 1955 O O . LEU A 1 254 ? 6.160 -16.570 6.079 1.00 76.31 254 LEU A O 1
ATOM 1959 N N . PHE A 1 255 ? 4.845 -16.466 7.905 1.00 78.31 255 PHE A N 1
ATOM 1960 C CA . PHE A 1 255 ? 5.512 -17.567 8.611 1.00 78.31 255 PHE A CA 1
ATOM 1961 C C . PHE A 1 255 ? 4.881 -18.927 8.297 1.00 78.31 255 PHE A C 1
ATOM 1963 O O . PHE A 1 255 ? 5.581 -19.819 7.814 1.00 78.31 255 PHE A O 1
ATOM 1970 N N . LEU A 1 256 ? 3.569 -19.097 8.515 1.00 72.12 256 LEU A N 1
ATOM 1971 C CA . LEU A 1 256 ? 2.899 -20.384 8.267 1.00 72.12 256 LEU A CA 1
ATOM 1972 C C . LEU A 1 256 ? 2.985 -20.822 6.798 1.00 72.12 256 LEU A C 1
ATOM 1974 O O . LEU A 1 256 ? 3.241 -21.996 6.520 1.00 72.12 256 LEU A O 1
ATOM 1978 N N . GLY A 1 257 ? 2.915 -19.869 5.864 1.00 68.00 257 GLY A N 1
ATOM 1979 C CA . GLY A 1 257 ? 3.111 -20.133 4.440 1.00 68.00 257 GLY A CA 1
ATOM 1980 C C . GLY A 1 257 ? 4.493 -20.706 4.093 1.00 68.00 257 GLY A C 1
ATOM 1981 O O . GLY A 1 257 ? 4.632 -21.391 3.085 1.00 68.00 257 GLY A O 1
ATOM 1982 N N . GLN A 1 258 ? 5.529 -20.485 4.913 1.00 71.25 258 GLN A N 1
ATOM 1983 C CA . GLN A 1 258 ? 6.856 -21.091 4.709 1.00 71.25 258 GLN A CA 1
ATOM 1984 C C . GLN A 1 258 ? 6.982 -22.501 5.266 1.00 71.25 258 GLN A C 1
ATOM 1986 O O . GLN A 1 258 ? 7.757 -23.293 4.738 1.00 71.25 258 GLN A O 1
ATOM 1991 N N . VAL A 1 259 ? 6.215 -22.830 6.301 1.00 77.19 259 VAL A N 1
ATOM 1992 C CA . VAL A 1 259 ? 6.180 -24.183 6.875 1.00 77.19 259 VAL A CA 1
ATOM 1993 C C . VAL A 1 259 ? 5.091 -25.060 6.241 1.00 77.19 259 VAL A C 1
ATOM 1995 O O . VAL A 1 259 ? 4.862 -26.177 6.697 1.00 77.19 259 VAL A O 1
ATOM 1998 N N . GLY A 1 260 ? 4.434 -24.572 5.179 1.00 69.12 260 GLY A N 1
ATOM 1999 C CA . GLY A 1 260 ? 3.423 -25.307 4.413 1.00 69.12 260 GLY A CA 1
ATOM 2000 C C . GLY A 1 260 ? 2.112 -25.536 5.167 1.00 69.12 260 GLY A C 1
ATOM 2001 O O . GLY A 1 260 ? 1.362 -26.448 4.825 1.00 69.12 260 GLY A O 1
ATOM 2002 N N . GLN A 1 261 ? 1.845 -24.743 6.206 1.00 70.00 261 GLN A N 1
ATOM 2003 C CA . GLN A 1 261 ? 0.636 -24.853 7.020 1.00 70.00 261 GLN A CA 1
ATOM 2004 C C . GLN A 1 261 ? -0.395 -23.820 6.544 1.00 70.00 261 GLN A C 1
ATOM 2006 O O . GLN A 1 261 ? -0.063 -22.635 6.465 1.00 70.00 261 GLN A O 1
ATOM 2011 N N . PRO A 1 262 ? -1.639 -24.221 6.228 1.00 68.81 262 PRO A N 1
ATOM 2012 C CA . PRO A 1 262 ? -2.693 -23.264 5.923 1.00 68.81 262 PRO A CA 1
ATOM 2013 C C . PRO A 1 262 ? -3.142 -22.526 7.192 1.00 68.81 262 PRO A C 1
ATOM 2015 O O . PRO A 1 262 ? -3.077 -23.066 8.298 1.00 68.81 262 PRO A O 1
ATOM 2018 N N . SER A 1 263 ? -3.661 -21.305 7.029 1.00 74.94 263 SER A N 1
ATOM 2019 C CA . SER A 1 263 ? -4.412 -20.652 8.107 1.00 74.94 263 SER A CA 1
ATOM 2020 C C . SER A 1 263 ? -5.620 -21.513 8.481 1.00 74.94 263 SER A C 1
ATOM 2022 O O . SER A 1 263 ? -6.377 -21.944 7.612 1.00 74.94 263 SER A O 1
ATOM 2024 N N . LEU A 1 264 ? -5.827 -21.723 9.781 1.00 79.00 264 LEU A N 1
ATOM 2025 C CA . LEU A 1 264 ? -7.015 -22.400 10.310 1.00 79.00 264 LEU A CA 1
ATOM 2026 C C . LEU A 1 264 ? -8.250 -21.486 10.338 1.00 79.00 264 LEU A C 1
ATOM 2028 O O . LEU A 1 264 ? -9.362 -21.957 10.565 1.00 79.00 264 LEU A O 1
ATOM 2032 N N . PHE A 1 265 ? -8.055 -20.184 10.131 1.00 85.50 265 PHE A N 1
ATOM 2033 C CA . PHE A 1 265 ? -9.074 -19.161 10.324 1.00 85.50 265 PHE A CA 1
ATOM 2034 C C . PHE A 1 265 ? -9.449 -18.502 9.000 1.00 85.50 265 PHE A C 1
ATOM 2036 O O . PHE A 1 265 ? -8.582 -18.147 8.196 1.00 85.50 265 PHE A O 1
ATOM 2043 N N . GLN A 1 266 ? -10.755 -18.319 8.801 1.00 87.88 266 GLN A N 1
ATOM 2044 C CA . GLN A 1 266 ? -11.301 -17.563 7.680 1.00 87.88 266 GLN A CA 1
ATOM 2045 C C . GLN A 1 266 ? -11.105 -16.060 7.906 1.00 87.88 266 GLN A C 1
ATOM 2047 O O . GLN A 1 266 ? -11.246 -15.578 9.031 1.00 87.88 266 GLN A O 1
ATOM 2052 N N . GLN A 1 267 ? -10.833 -15.323 6.827 1.00 89.38 267 GLN A N 1
ATOM 2053 C CA . GLN A 1 267 ? -10.614 -13.870 6.850 1.00 89.38 267 GLN A CA 1
ATOM 2054 C C . GLN A 1 267 ? -11.763 -13.115 7.534 1.00 89.38 267 GLN A C 1
ATOM 2056 O O . GLN A 1 267 ? -11.523 -12.298 8.420 1.00 89.38 267 GLN A O 1
ATOM 2061 N N . GLU A 1 268 ? -13.009 -13.466 7.209 1.00 91.25 268 GLU A N 1
ATOM 2062 C CA . GLU A 1 268 ? -14.200 -12.834 7.788 1.00 91.25 268 GLU A CA 1
ATOM 2063 C C . GLU A 1 268 ? -14.313 -13.055 9.303 1.00 91.25 268 GLU A C 1
ATOM 2065 O O . GLU A 1 268 ? -14.701 -12.155 10.051 1.00 91.25 268 GLU A O 1
ATOM 2070 N N . SER A 1 269 ? -13.948 -14.249 9.780 1.00 93.06 269 SER A N 1
ATOM 2071 C CA . SER A 1 269 ? -13.950 -14.569 11.210 1.00 93.06 269 SER A CA 1
ATOM 2072 C C . SER A 1 269 ? -12.880 -13.778 11.958 1.00 93.06 269 SER A C 1
ATOM 2074 O O . SER A 1 269 ? -13.147 -13.284 13.049 1.00 93.06 269 SER A O 1
ATOM 2076 N N . ILE A 1 270 ? -11.695 -13.614 11.359 1.00 93.62 270 ILE A N 1
ATOM 2077 C CA . ILE A 1 270 ? -10.604 -12.803 11.919 1.00 93.62 270 ILE A CA 1
ATOM 2078 C C . ILE A 1 270 ? -11.045 -11.340 12.035 1.00 93.62 270 ILE A C 1
ATOM 2080 O O . ILE A 1 270 ? -10.909 -10.745 13.103 1.00 93.62 270 ILE A O 1
ATOM 2084 N N . ALA A 1 271 ? -11.609 -10.783 10.956 1.00 94.88 271 ALA A N 1
ATOM 2085 C CA . ALA A 1 271 ? -12.143 -9.423 10.927 1.00 94.88 271 ALA A CA 1
ATOM 2086 C C . ALA A 1 271 ? -13.201 -9.213 12.018 1.00 94.88 271 ALA A C 1
ATOM 2088 O O . ALA A 1 271 ? -13.077 -8.304 12.833 1.00 94.88 271 ALA A O 1
ATOM 2089 N N . THR A 1 272 ? -14.200 -10.096 12.076 1.00 95.81 272 THR A N 1
ATOM 2090 C CA . THR A 1 272 ? -15.297 -10.020 13.051 1.00 95.81 272 THR A CA 1
ATOM 2091 C C . THR A 1 272 ? -14.782 -10.043 14.491 1.00 95.81 272 THR A C 1
ATOM 2093 O O . THR A 1 272 ? -15.134 -9.177 15.290 1.00 95.81 272 THR A O 1
ATOM 2096 N N . GLU A 1 273 ? -13.934 -11.015 14.831 1.00 96.50 273 GLU A N 1
ATOM 2097 C CA . GLU A 1 273 ? -13.519 -11.229 16.218 1.00 96.50 273 GLU A CA 1
ATOM 2098 C C . GLU A 1 273 ? -12.597 -10.110 16.719 1.00 96.50 273 GLU A C 1
ATOM 2100 O O . GLU A 1 273 ? -12.796 -9.579 17.810 1.00 96.50 273 GLU A O 1
ATOM 2105 N N . LEU A 1 274 ? -11.618 -9.688 15.914 1.00 97.00 274 LEU A N 1
ATOM 2106 C CA . LEU A 1 274 ? -10.678 -8.642 16.325 1.00 97.00 274 LEU A CA 1
ATOM 2107 C C . LEU A 1 274 ? -11.324 -7.249 16.356 1.00 97.00 274 LEU A C 1
ATOM 2109 O O . LEU A 1 274 ? -10.982 -6.448 17.228 1.00 97.00 274 LEU A O 1
ATOM 2113 N N . VAL A 1 275 ? -12.295 -6.965 15.477 1.00 96.75 275 VAL A N 1
ATOM 2114 C CA . VAL A 1 275 ? -13.104 -5.736 15.574 1.00 96.75 275 VAL A CA 1
ATOM 2115 C C . VAL A 1 275 ? -13.920 -5.733 16.863 1.00 96.75 275 VAL A C 1
ATOM 2117 O O . VAL A 1 275 ? -13.940 -4.726 17.570 1.00 96.75 275 VAL A O 1
ATOM 2120 N N . ARG A 1 276 ? -14.547 -6.860 17.217 1.00 96.12 276 ARG A N 1
ATOM 2121 C CA . ARG A 1 276 ? -15.295 -6.983 18.471 1.00 96.12 276 ARG A CA 1
ATOM 2122 C C . ARG A 1 276 ? -14.401 -6.752 19.691 1.00 96.12 276 ARG A C 1
ATOM 2124 O O . ARG A 1 276 ? -14.761 -5.956 20.555 1.00 96.12 276 ARG A O 1
ATOM 2131 N N . VAL A 1 277 ? -13.223 -7.383 19.738 1.00 96.62 277 VAL A N 1
ATOM 2132 C CA . VAL A 1 277 ? -12.227 -7.181 20.808 1.00 96.62 277 VAL A CA 1
ATOM 2133 C C . VAL A 1 277 ? -11.828 -5.708 20.925 1.00 96.62 277 VAL A C 1
ATOM 2135 O O . VAL A 1 277 ? -11.767 -5.174 22.034 1.00 96.62 277 VAL A O 1
ATOM 2138 N N . PHE A 1 278 ? -11.597 -5.034 19.796 1.00 96.62 278 PHE A N 1
ATOM 2139 C CA . PHE A 1 278 ? -11.282 -3.607 19.779 1.00 96.62 278 PHE A CA 1
ATOM 2140 C C . PHE A 1 278 ? -12.418 -2.757 20.356 1.00 96.62 278 PHE A C 1
ATOM 2142 O O . PHE A 1 278 ? -12.193 -1.951 21.259 1.00 96.62 278 PHE A O 1
ATOM 2149 N N . LEU A 1 279 ? -13.639 -2.948 19.850 1.00 94.06 279 LEU A N 1
ATOM 2150 C CA . LEU A 1 279 ? -14.801 -2.158 20.243 1.00 94.06 279 LEU A CA 1
ATOM 2151 C C . LEU A 1 279 ? -15.161 -2.369 21.710 1.00 94.06 279 LEU A C 1
ATOM 2153 O O . LEU A 1 279 ? -15.383 -1.392 22.420 1.00 94.06 279 LEU A O 1
ATOM 2157 N N . ASP A 1 280 ? -15.158 -3.610 22.196 1.00 93.19 280 ASP A N 1
ATOM 2158 C CA . ASP A 1 280 ? -15.4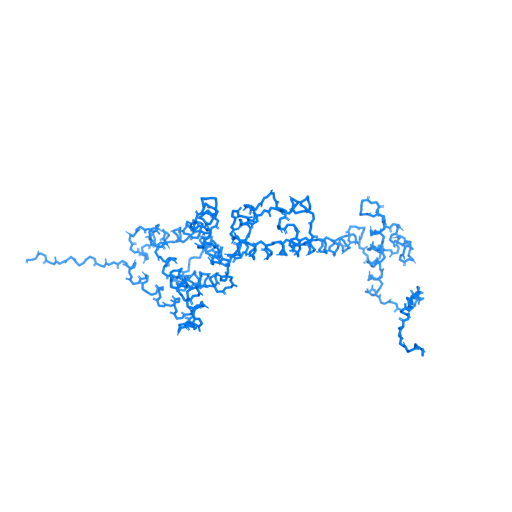10 -3.907 23.608 1.00 93.19 280 ASP A CA 1
ATOM 2159 C C . ASP A 1 280 ? -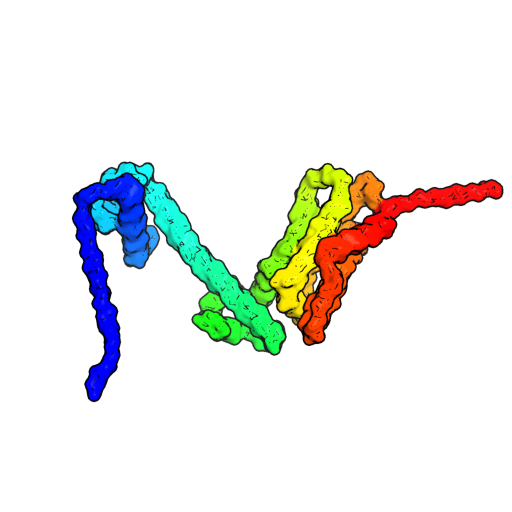14.366 -3.232 24.525 1.00 93.19 280 ASP A C 1
ATOM 2161 O O . ASP A 1 280 ? -14.701 -2.772 25.619 1.00 93.19 280 ASP A O 1
ATOM 2165 N N . GLY A 1 281 ? -13.114 -3.107 24.066 1.00 91.38 281 GLY A N 1
ATOM 2166 C CA . GLY A 1 281 ? -12.047 -2.389 24.769 1.00 91.38 281 GLY A CA 1
ATOM 2167 C C . GLY A 1 281 ? -12.163 -0.860 24.722 1.00 91.38 281 GLY A C 1
ATOM 2168 O O . GLY A 1 281 ? -11.742 -0.195 25.670 1.00 91.38 281 GLY A O 1
ATOM 2169 N N . ALA A 1 282 ? -12.743 -0.309 23.653 1.00 90.19 282 ALA A N 1
ATOM 2170 C CA . ALA A 1 282 ? -12.845 1.130 23.396 1.00 90.19 282 ALA A CA 1
ATOM 2171 C C . ALA A 1 282 ? -14.192 1.756 23.812 1.00 90.19 282 ALA A C 1
ATOM 2173 O O . ALA A 1 282 ? -14.376 2.966 23.668 1.00 90.19 282 ALA A O 1
ATOM 2174 N N . ARG A 1 283 ? -15.142 0.968 24.332 1.00 88.38 283 ARG A N 1
ATOM 2175 C CA . ARG A 1 283 ? -16.447 1.466 24.799 1.00 88.38 283 ARG A CA 1
ATOM 2176 C C . ARG A 1 283 ? -16.320 2.419 25.998 1.00 88.38 283 ARG A C 1
ATOM 2178 O O . ARG A 1 283 ? -15.532 2.143 26.909 1.00 88.38 283 ARG A O 1
ATOM 2185 N N . PRO A 1 284 ? -17.139 3.489 26.066 1.00 84.31 284 PRO A N 1
ATOM 2186 C CA . PRO A 1 284 ? -17.296 4.281 27.281 1.00 84.31 284 PRO A CA 1
ATOM 2187 C C . PRO A 1 284 ? -17.679 3.376 28.456 1.00 84.31 284 PRO A C 1
ATOM 2189 O O . PRO A 1 284 ? -18.622 2.591 28.366 1.00 84.31 284 PRO A O 1
ATOM 2192 N N . ARG A 1 285 ? -16.940 3.463 29.563 1.00 83.50 285 ARG A N 1
ATOM 2193 C CA . ARG A 1 285 ? -17.297 2.764 30.801 1.00 83.50 285 ARG A CA 1
ATOM 2194 C C . ARG A 1 285 ? -18.069 3.719 31.691 1.00 83.50 285 ARG A C 1
ATOM 2196 O O . ARG A 1 285 ? -17.606 4.833 31.933 1.00 83.50 285 ARG A O 1
ATOM 2203 N N . GLU A 1 286 ? -19.204 3.270 32.217 1.00 72.56 286 GLU A N 1
ATOM 2204 C CA . GLU A 1 286 ? -19.829 3.961 33.338 1.00 72.56 286 GLU A CA 1
ATOM 2205 C C . GLU A 1 286 ? -18.837 3.954 34.503 1.00 72.56 286 GLU A C 1
ATOM 2207 O O . GLU A 1 286 ? -18.383 2.899 34.961 1.00 72.56 286 GLU A O 1
ATOM 2212 N N . VAL A 1 287 ? -18.449 5.143 34.963 1.00 61.66 287 VAL A N 1
ATOM 2213 C CA . VAL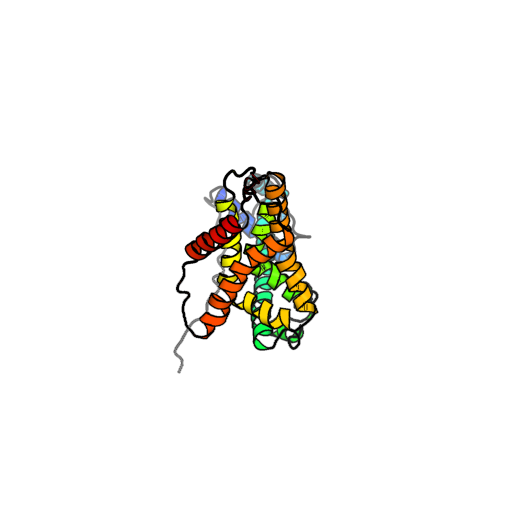 A 1 287 ? -17.724 5.269 36.222 1.00 61.66 287 VAL A CA 1
ATOM 2214 C C . VAL A 1 287 ? -18.709 4.826 37.294 1.00 61.66 287 VAL A C 1
ATOM 2216 O O . VAL A 1 287 ? -19.645 5.555 37.607 1.00 61.66 287 VAL A O 1
ATOM 2219 N N . SER A 1 288 ? -18.523 3.620 37.832 1.00 52.66 288 SER A N 1
ATOM 2220 C CA . SER A 1 288 ? -19.216 3.202 39.046 1.00 52.66 288 SER A CA 1
ATOM 2221 C C . SER A 1 288 ? -18.820 4.180 40.147 1.00 52.66 288 SER A C 1
ATOM 2223 O O . SER A 1 288 ? -17.756 4.064 40.757 1.00 52.66 288 SER A O 1
ATOM 2225 N N . THR A 1 289 ? -19.653 5.196 40.368 1.00 51.00 289 THR A N 1
ATOM 2226 C CA . THR A 1 289 ? -19.640 5.989 41.589 1.00 51.00 289 THR A CA 1
ATOM 2227 C C . THR A 1 289 ? -20.111 5.059 42.695 1.00 51.00 289 THR A C 1
ATOM 2229 O O . THR A 1 289 ? -21.288 5.028 43.049 1.00 51.00 289 THR A O 1
ATOM 2232 N N . GLY A 1 290 ? -19.194 4.221 43.181 1.00 53.41 290 GLY A N 1
ATOM 2233 C CA . GLY A 1 290 ? -19.406 3.435 44.380 1.00 53.41 290 GLY A CA 1
ATOM 2234 C C . GLY A 1 290 ? -19.801 4.389 45.498 1.00 53.41 290 GLY A C 1
ATOM 2235 O O . GLY A 1 290 ? -19.044 5.303 45.825 1.00 53.41 290 GLY A O 1
ATOM 2236 N N . ASN A 1 291 ? -21.010 4.193 46.023 1.00 47.34 291 ASN A N 1
ATOM 2237 C CA . ASN A 1 291 ? -21.517 4.847 47.220 1.00 47.34 291 ASN A CA 1
ATOM 2238 C C . ASN A 1 291 ? -20.441 4.822 48.311 1.00 47.34 291 ASN A C 1
ATOM 2240 O O . ASN A 1 291 ? -20.187 3.785 48.922 1.00 47.34 291 ASN A O 1
ATOM 2244 N N . LEU A 1 292 ? -19.837 5.980 48.568 1.00 49.44 292 LEU A N 1
ATOM 2245 C CA . LEU A 1 292 ? -19.281 6.297 49.874 1.00 49.44 292 LEU A CA 1
ATOM 2246 C C . LEU A 1 292 ? -20.471 6.701 50.750 1.00 49.44 292 LEU A C 1
ATOM 2248 O O . LEU A 1 292 ? -20.797 7.882 50.860 1.00 49.44 292 LEU A O 1
ATOM 2252 N N . SER A 1 293 ? -21.167 5.697 51.283 1.00 55.66 293 SER A N 1
ATOM 2253 C CA . SER A 1 293 ? -22.120 5.840 52.389 1.00 55.66 293 SER A CA 1
ATOM 2254 C C . SER A 1 293 ? -21.504 5.282 53.658 1.00 55.66 293 SER A C 1
ATOM 2256 O O . SER A 1 293 ? -21.035 4.123 53.571 1.00 55.66 293 SER A O 1
#

Secondary structure (DSSP, 8-state):
------------------S---HHHHHHHHHHHHHHHHHHH-TTT--HHHHHHHTT--HHHHTTTSSSHHHHHHHHHHHHHHHHHHHHHHHHHHHHHHHHHHHHHH-TTT--HHHHHHHTT--HHHHHTT-SSHHHHHHHHHHHHTHHHHHHHHHHH-----S-HHHHHHHHHHHHHHHHHH-HHHHHHHHHHTTT-HHHHHHHIIIIIHHHHHHHHHHHHHHHHTTSS-S--HHHHHHHHHHHHHHHHIIIIIIGGGTTPPPSS-HHHHHHHHHHHHHHHHSPPP-------

Radius of gyration: 29.15 Å; chains: 1; bounding box: 48×53×107 Å

Sequence (293 aa):
MCESSPTIIYLSQGIRPLAHLDKDGRRRQILDAARDAIAEKGLAHVTVGDVARRAGLSAGALYRYFGGKDELFSHVLGEEVSFTQQTADRRRREILDAALRLFSEKGFRETTMAALAQAVGLSEAALYRYFPGKDDIFTALVQERTSALSLVGDFAAGQADTVDVEAELRRVALSVIEAFSEHPDVMRLIFTEGLKYQPTAAICYEQLFAPSAEALQTYLDRLVGQGVLAPVDTGIAARGFLGMFAFFMLVSQLFLGQVGQPSLFQQESIATELVRVFLDGARPREVSTGNLS

Foldseek 3Di:
DDDDDDDPPPPPPDDDDDDDDDLVSLLVLLLVLQLVQCVVQNPVGRDCCSSQVSSVHDSVVVCVSAVDPCRSCCVNCVVVVVVVVVVLVVLLVLLLVLLLVCCLPPNLVPDALCNSCVSSVHDSVVSCVNPVTSLRSLLCNLCVLLVLLCVLQVLLVDPPPDPDPLVVLLSNLLSLLCSCVRCVSNVVSLVPHLVPDDSSVCSCCVRHVVSSLVSQLSVVVVCVVVLVWPPDNSSVLSNVSSCQSNVVSCCQRVPCVVVVHHDPDDSSRSSNVSSVVSSVVGHDDDPPPPDPD